Protein AF-A0A374TP02-F1 (afdb_monomer)

Secondary structure (DSSP, 8-state):
--------HHHHHHHHHH-SPPTTEEEEETTS-TT---GGGEEEEEGGGHHHHTSTTSPP--SHHHHHHHHHHHHHHHHHHHHHHTS-EE-TTT--EE---TTSS-HHHHHT--S-HHHHHTT--PPPP-SS--EEE-TTT--EEE-SSTT--S-HHHHHHSTTS-HHHHHHHHHHHTT-

Foldseek 3Di:
DDPPPDDQPLLVLLCVVPNDQDPQWDWDQQQNDSPPSDNQRIDTARNVCPVVLPDPPFDDTRGPVSSVVSRVVSVVVVVVLVVLQQDWAAALPPRDTDGQDPVPDDSVCSNPPRHHPVCVVVVHHRDDPPPDQPFAQALAPRDTDRDPDPPDNHDPVLCVVPVPDDSVVNNVVSVVVVVD

Mean predicted aligned error: 11.69 Å

Structure (mmCIF, N/CA/C/O backbone):
data_AF-A0A374TP02-F1
#
_entry.id   AF-A0A374TP02-F1
#
loop_
_atom_site.group_PDB
_atom_site.id
_atom_site.type_symbol
_atom_site.label_atom_id
_atom_site.label_alt_id
_atom_site.label_comp_id
_atom_site.label_asym_id
_atom_site.label_entity_id
_atom_site.label_seq_id
_atom_site.pdbx_PDB_ins_code
_atom_site.Cartn_x
_atom_site.Cartn_y
_atom_site.Cartn_z
_atom_site.occupancy
_atom_site.B_iso_or_equiv
_atom_site.auth_seq_id
_atom_site.auth_comp_id
_atom_site.auth_asym_id
_atom_site.auth_atom_id
_atom_site.pdbx_PDB_model_num
ATOM 1 N N . MET A 1 1 ? -3.538 19.563 -38.732 1.00 47.88 1 MET A N 1
ATOM 2 C CA . MET A 1 1 ? -2.521 18.525 -38.465 1.00 47.88 1 MET A CA 1
ATOM 3 C C . MET A 1 1 ? -1.670 19.029 -37.313 1.00 47.88 1 MET A C 1
ATOM 5 O O . MET A 1 1 ? -1.092 20.102 -37.465 1.00 47.88 1 MET A O 1
ATOM 9 N N . SER A 1 2 ? -1.706 18.380 -36.143 1.00 58.16 2 SER A N 1
ATOM 10 C CA . SER A 1 2 ? -0.870 18.805 -35.011 1.00 58.16 2 SER A CA 1
ATOM 11 C C . SER A 1 2 ? 0.604 18.543 -35.337 1.00 58.16 2 SER A C 1
ATOM 13 O O . SER A 1 2 ? 0.926 17.638 -36.101 1.00 58.16 2 SER A O 1
ATOM 15 N N . LYS A 1 3 ? 1.491 19.399 -34.822 1.00 57.00 3 LYS A N 1
ATOM 16 C CA . LYS A 1 3 ? 2.939 19.396 -35.090 1.00 57.00 3 LYS A CA 1
ATOM 17 C C . LYS A 1 3 ? 3.723 18.579 -34.050 1.00 57.00 3 LYS A C 1
ATOM 19 O O . LYS A 1 3 ? 4.891 18.869 -33.804 1.00 57.00 3 LYS A O 1
ATOM 24 N N . ASP A 1 4 ? 3.099 17.574 -33.446 1.00 64.69 4 ASP A N 1
ATOM 25 C CA . ASP A 1 4 ? 3.715 16.769 -32.387 1.00 64.69 4 ASP A CA 1
ATOM 26 C C . ASP A 1 4 ? 4.362 15.515 -32.977 1.00 64.69 4 ASP A C 1
ATOM 28 O O . ASP A 1 4 ? 3.883 14.400 -32.808 1.00 64.69 4 ASP A O 1
ATOM 32 N N . ASN A 1 5 ? 5.470 15.716 -33.693 1.00 72.75 5 ASN A N 1
ATOM 33 C CA . ASN A 1 5 ? 6.335 14.626 -34.166 1.00 72.75 5 ASN A CA 1
ATOM 34 C C . ASN A 1 5 ? 7.490 14.343 -33.189 1.00 72.75 5 ASN A C 1
ATOM 36 O O . ASN A 1 5 ? 8.464 13.683 -33.546 1.00 72.75 5 ASN A O 1
ATOM 40 N N . TRP A 1 6 ? 7.430 14.908 -31.984 1.00 83.06 6 TRP A N 1
ATOM 41 C CA . TRP A 1 6 ? 8.471 14.762 -30.979 1.00 83.06 6 TRP A CA 1
ATOM 42 C C . TRP A 1 6 ? 8.141 13.579 -30.085 1.00 83.06 6 TRP A C 1
ATOM 44 O O . TRP A 1 6 ? 7.178 13.611 -29.324 1.00 83.06 6 TRP A O 1
ATOM 54 N N . GLU A 1 7 ? 8.964 12.544 -30.180 1.00 87.12 7 GLU A N 1
ATOM 55 C CA . GLU A 1 7 ? 8.898 11.376 -29.314 1.00 87.12 7 GLU A CA 1
ATOM 56 C C . GLU A 1 7 ? 10.147 11.302 -28.435 1.00 87.12 7 GLU A C 1
ATOM 58 O O . GLU A 1 7 ? 11.243 11.726 -28.814 1.00 87.12 7 GLU A O 1
ATOM 63 N N . PHE A 1 8 ? 9.987 10.764 -27.229 1.00 91.94 8 PHE A N 1
ATOM 64 C CA . PHE A 1 8 ? 11.098 10.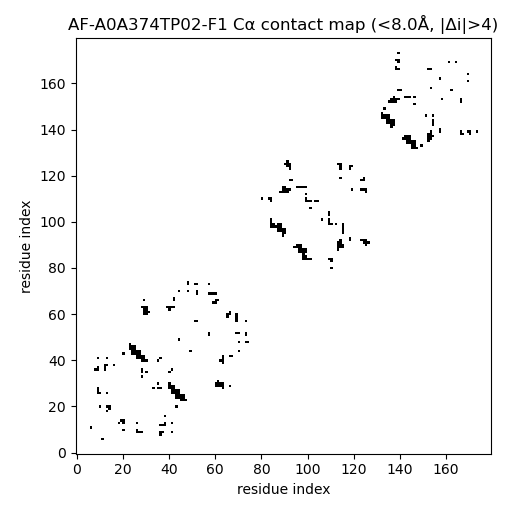580 -26.314 1.00 91.94 8 PHE A CA 1
ATOM 65 C C . PHE A 1 8 ? 12.094 9.545 -26.846 1.00 91.94 8 PHE A C 1
ATOM 67 O O . PHE A 1 8 ? 11.734 8.412 -27.162 1.00 91.94 8 PHE A O 1
ATOM 74 N N . LYS A 1 9 ? 13.384 9.899 -26.850 1.00 94.25 9 LYS A N 1
ATOM 75 C CA . LYS A 1 9 ? 14.464 9.016 -27.319 1.00 94.25 9 LYS A CA 1
ATOM 76 C C . LYS A 1 9 ? 14.437 7.631 -26.661 1.00 94.25 9 LYS A C 1
ATOM 78 O O . LYS A 1 9 ? 14.592 6.632 -27.351 1.00 94.25 9 LYS A O 1
ATOM 83 N N . HIS A 1 10 ? 14.229 7.564 -25.347 1.00 94.88 10 HIS A N 1
ATOM 84 C CA . HIS A 1 10 ? 14.205 6.296 -24.615 1.00 94.88 10 HIS A CA 1
ATOM 85 C C . HIS A 1 10 ? 13.017 5.403 -25.013 1.00 94.88 10 HIS A C 1
ATOM 87 O O . HIS A 1 10 ? 13.160 4.188 -25.006 1.00 94.88 10 HIS A O 1
ATOM 93 N N . TYR A 1 11 ? 11.886 5.965 -25.452 1.00 95.12 11 TYR A N 1
ATOM 94 C CA . TYR A 1 11 ? 10.774 5.175 -25.997 1.00 95.12 11 TYR A CA 1
ATOM 95 C C . TYR A 1 11 ? 11.132 4.570 -27.357 1.00 95.12 11 TYR A C 1
ATOM 97 O O . TYR A 1 11 ? 10.854 3.397 -27.600 1.00 95.12 11 TYR A O 1
ATOM 105 N N . ILE A 1 12 ? 11.788 5.346 -28.226 1.00 95.19 12 ILE A N 1
ATOM 106 C CA . ILE A 1 12 ? 12.249 4.871 -29.539 1.00 95.19 12 ILE A CA 1
ATOM 107 C C 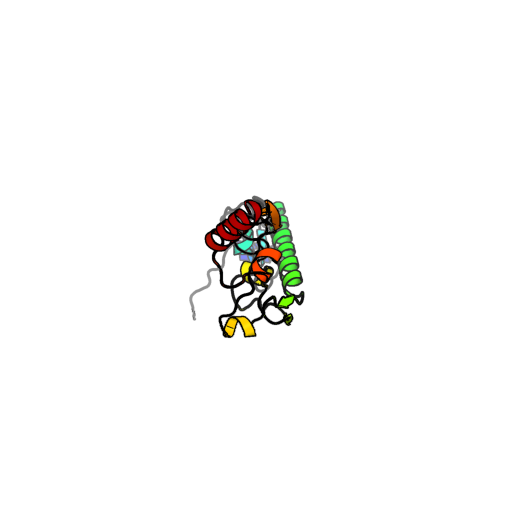. ILE A 1 12 ? 13.245 3.720 -29.360 1.00 95.19 12 ILE A C 1
ATOM 109 O O . ILE A 1 12 ? 12.997 2.625 -29.860 1.00 95.19 12 ILE A O 1
ATOM 113 N N . VAL A 1 13 ? 14.313 3.942 -28.583 1.00 96.50 13 VAL A N 1
ATOM 114 C CA . VAL A 1 13 ? 15.369 2.940 -28.357 1.00 96.50 13 VAL A CA 1
ATOM 115 C C . VAL A 1 13 ? 14.813 1.678 -27.698 1.00 96.50 13 VAL A C 1
ATOM 117 O O . VAL A 1 13 ? 15.148 0.569 -28.109 1.00 96.50 13 VAL A O 1
ATOM 120 N N . TYR A 1 14 ? 13.922 1.822 -26.710 1.00 96.62 14 TYR A N 1
ATOM 121 C CA . TYR A 1 14 ? 13.288 0.665 -26.084 1.00 96.62 14 TYR A CA 1
ATOM 122 C C . TYR A 1 14 ? 12.512 -0.171 -27.107 1.00 96.62 14 TYR A C 1
ATOM 124 O O . TYR A 1 14 ? 12.647 -1.394 -27.121 1.00 96.62 14 TYR A O 1
ATOM 132 N N . ARG A 1 15 ? 11.734 0.468 -27.994 1.00 96.50 15 ARG A N 1
ATOM 133 C CA . ARG A 1 15 ? 10.935 -0.258 -28.991 1.00 96.50 15 ARG A CA 1
ATOM 134 C C . ARG A 1 15 ? 11.766 -0.989 -30.033 1.00 96.50 15 ARG A C 1
ATOM 136 O O . ARG A 1 15 ? 11.362 -2.067 -30.460 1.00 96.50 15 ARG A O 1
ATOM 143 N N . GLU A 1 16 ? 12.902 -0.428 -30.431 1.00 96.12 16 GLU A N 1
ATOM 144 C CA . GLU A 1 16 ? 13.808 -1.067 -31.392 1.00 96.12 16 GLU A CA 1
ATOM 145 C C . GLU A 1 16 ? 14.362 -2.400 -30.868 1.00 96.12 16 GLU A C 1
ATOM 147 O O . GLU A 1 16 ? 14.545 -3.333 -31.647 1.00 96.12 16 GLU A O 1
ATOM 152 N N . VAL A 1 17 ? 14.585 -2.508 -29.554 1.00 96.31 17 VAL A N 1
ATOM 153 C CA . VAL A 1 17 ? 15.199 -3.692 -28.930 1.00 96.31 17 VAL A CA 1
ATOM 154 C C . VAL A 1 17 ? 14.167 -4.652 -28.333 1.00 96.31 17 VAL A C 1
ATOM 156 O O . VAL A 1 17 ? 14.314 -5.867 -28.453 1.00 96.31 17 VAL A O 1
ATOM 159 N N . HIS A 1 18 ? 13.117 -4.132 -27.693 1.00 93.44 18 HIS A N 1
ATOM 160 C CA . HIS A 1 18 ? 12.147 -4.925 -26.925 1.00 93.44 18 HIS A CA 1
ATOM 161 C C . HIS A 1 18 ? 10.768 -5.039 -27.588 1.00 93.44 18 HIS A C 1
ATOM 163 O O . HIS A 1 18 ? 9.935 -5.822 -27.132 1.00 93.44 18 HIS A O 1
ATOM 169 N N . GLY A 1 19 ? 10.516 -4.288 -28.664 1.00 94.00 19 GLY A N 1
ATOM 170 C CA . GLY A 1 19 ? 9.220 -4.239 -29.333 1.00 94.00 19 GLY A CA 1
ATOM 171 C C . GLY A 1 19 ? 8.230 -3.286 -28.660 1.00 94.00 19 GLY A C 1
ATOM 172 O O . GLY A 1 19 ? 8.599 -2.291 -28.044 1.00 94.00 19 GLY A O 1
ATOM 173 N N . SER A 1 20 ? 6.933 -3.544 -28.817 1.00 94.00 20 SER A N 1
ATOM 174 C CA . SER A 1 20 ? 5.882 -2.643 -28.329 1.00 94.00 20 SER A CA 1
ATOM 175 C C . SER A 1 20 ? 5.921 -2.450 -26.810 1.00 94.00 20 SER A C 1
ATOM 177 O O . SER A 1 20 ? 5.990 -3.421 -26.056 1.00 94.00 20 SER A O 1
ATOM 179 N N . ILE A 1 21 ? 5.782 -1.201 -26.368 1.00 94.94 21 ILE A N 1
ATOM 180 C CA . ILE A 1 21 ? 5.627 -0.852 -24.952 1.00 94.94 21 ILE A CA 1
ATOM 181 C C . ILE A 1 21 ? 4.199 -1.222 -24.527 1.00 94.94 21 ILE A C 1
ATOM 183 O O . ILE A 1 21 ? 3.263 -0.809 -25.214 1.00 94.94 21 ILE A O 1
ATOM 187 N N . PRO A 1 22 ? 4.001 -1.993 -23.442 1.00 94.38 22 PRO A N 1
ATOM 188 C CA . PRO A 1 22 ? 2.661 -2.350 -22.990 1.00 94.38 22 PRO A CA 1
ATOM 189 C C . PRO A 1 22 ? 1.838 -1.128 -22.559 1.00 94.38 22 PRO A C 1
ATOM 191 O O . PRO A 1 22 ? 2.375 -0.159 -22.018 1.00 94.38 22 PRO A O 1
ATOM 194 N N . ASP A 1 23 ? 0.519 -1.196 -22.735 1.00 95.31 23 ASP A N 1
ATOM 195 C CA . ASP A 1 23 ? -0.385 -0.119 -22.328 1.00 95.31 23 ASP A CA 1
ATOM 196 C C . ASP A 1 23 ? -0.270 0.184 -20.827 1.00 95.31 23 ASP A C 1
ATOM 198 O O . ASP A 1 23 ? -0.316 -0.707 -19.974 1.00 95.31 23 ASP A O 1
ATOM 202 N N . GLY A 1 24 ? -0.149 1.473 -20.499 1.00 95.62 24 GLY A N 1
ATOM 203 C CA . GLY A 1 24 ? -0.014 1.940 -19.120 1.00 95.62 24 GLY A CA 1
ATOM 204 C C . GLY A 1 24 ? 1.369 1.710 -18.507 1.00 95.62 24 GLY A C 1
ATOM 205 O O . GLY A 1 24 ? 1.474 1.699 -17.279 1.00 95.62 24 GLY A O 1
ATOM 206 N N . TYR A 1 25 ? 2.408 1.515 -19.324 1.00 97.38 25 TYR A N 1
ATOM 207 C CA . TYR A 1 25 ? 3.804 1.463 -18.889 1.00 97.38 25 TYR A CA 1
ATOM 208 C C . TYR A 1 25 ? 4.562 2.719 -19.320 1.00 97.38 25 TYR A C 1
ATOM 210 O O . TYR A 1 25 ? 4.382 3.212 -20.431 1.00 97.38 25 TYR A O 1
ATOM 218 N N . ASP A 1 26 ? 5.455 3.176 -18.447 1.00 95.94 26 ASP A N 1
ATOM 219 C CA . ASP A 1 26 ? 6.457 4.192 -18.739 1.00 95.94 26 ASP A CA 1
ATOM 220 C C . ASP A 1 26 ? 7.823 3.535 -18.954 1.00 95.94 26 ASP A C 1
ATOM 222 O O . ASP A 1 26 ? 8.150 2.534 -18.310 1.00 95.94 26 ASP A O 1
ATOM 226 N N . ILE A 1 27 ? 8.654 4.111 -19.821 1.00 97.00 27 ILE A N 1
ATOM 227 C CA . ILE A 1 27 ? 10.053 3.694 -19.966 1.00 97.00 27 ILE A CA 1
ATOM 228 C C . ILE A 1 27 ? 10.938 4.556 -19.067 1.00 97.00 27 ILE A C 1
ATOM 230 O O . ILE A 1 27 ? 10.953 5.780 -19.186 1.00 97.00 27 ILE A O 1
ATOM 234 N N . VAL A 1 28 ? 11.690 3.910 -18.177 1.00 96.69 28 VAL A N 1
ATOM 235 C CA . VAL A 1 28 ? 12.519 4.564 -17.158 1.00 96.69 28 VAL A CA 1
ATOM 236 C C . VAL A 1 28 ? 13.997 4.275 -17.414 1.00 96.69 28 VAL A C 1
ATOM 238 O O . VAL A 1 28 ? 14.377 3.120 -17.605 1.00 96.69 28 VAL A O 1
ATOM 241 N N . CYS A 1 29 ? 14.832 5.320 -17.376 1.00 97.44 29 CYS A N 1
ATOM 242 C CA . CYS A 1 29 ? 16.288 5.188 -17.289 1.00 97.44 29 CYS A CA 1
ATOM 243 C C . CYS A 1 29 ? 16.667 4.776 -15.862 1.00 97.44 29 CYS A C 1
ATOM 245 O O . CYS A 1 29 ? 16.513 5.559 -14.919 1.00 97.44 29 CYS A O 1
ATOM 247 N N . ALA A 1 30 ? 17.124 3.539 -15.699 1.00 97.12 30 ALA A N 1
ATOM 248 C CA . ALA A 1 30 ? 17.284 2.904 -14.398 1.00 97.12 30 ALA A CA 1
ATOM 249 C C . ALA A 1 30 ? 18.464 3.446 -13.568 1.00 97.12 30 ALA A C 1
ATOM 251 O O . ALA A 1 30 ? 18.489 3.306 -12.352 1.00 97.12 30 ALA A O 1
ATOM 252 N N . ASP A 1 31 ? 19.402 4.146 -14.191 1.00 96.56 31 ASP A N 1
ATOM 253 C CA . ASP A 1 31 ? 20.471 4.893 -13.519 1.00 96.56 31 ASP A CA 1
ATOM 254 C C . ASP A 1 31 ? 20.058 6.304 -13.059 1.00 96.56 31 ASP A C 1
ATOM 256 O O . ASP A 1 31 ? 20.893 7.069 -12.575 1.00 96.56 31 A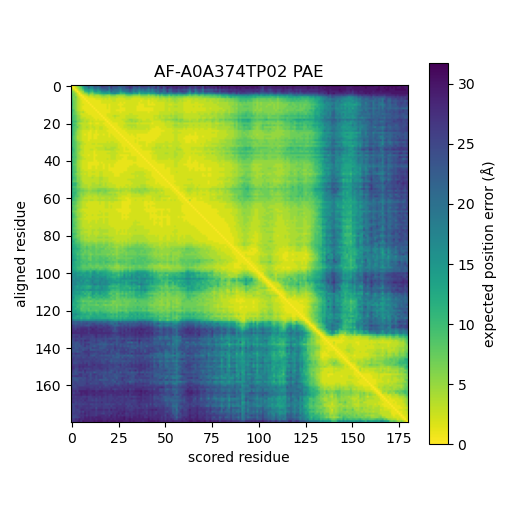SP A O 1
ATOM 260 N N . LYS A 1 32 ? 18.777 6.671 -13.224 1.00 93.56 32 LYS A N 1
ATOM 261 C CA . LYS A 1 32 ? 18.215 8.005 -12.937 1.00 93.56 32 LYS A CA 1
ATOM 262 C C . LYS A 1 32 ? 18.797 9.132 -13.801 1.00 93.56 32 LYS A C 1
ATOM 264 O O . LYS A 1 32 ? 18.474 10.299 -13.572 1.00 93.56 32 LYS A O 1
ATOM 269 N N . ASN A 1 33 ? 19.598 8.816 -14.819 1.00 95.44 33 ASN A N 1
ATOM 270 C CA . ASN A 1 33 ? 20.082 9.785 -15.790 1.00 95.44 33 ASN A CA 1
ATOM 271 C C . ASN A 1 33 ? 19.153 9.797 -17.018 1.00 95.44 33 ASN A C 1
ATOM 273 O O . ASN A 1 33 ? 19.190 8.872 -17.833 1.00 95.44 33 ASN A O 1
ATOM 277 N N . PRO A 1 34 ? 18.354 10.860 -17.233 1.00 92.44 34 PRO A N 1
ATOM 278 C CA . PRO A 1 34 ? 17.400 10.907 -18.342 1.00 92.44 34 PRO A CA 1
ATOM 279 C C . PRO A 1 34 ? 18.067 10.903 -19.729 1.00 92.44 34 PRO A C 1
ATOM 281 O O . PRO A 1 34 ? 17.388 10.694 -20.733 1.00 92.44 34 PRO A O 1
ATOM 284 N N . PHE A 1 35 ? 19.385 11.117 -19.805 1.00 94.12 35 PHE A N 1
ATOM 285 C CA . PHE A 1 35 ? 20.151 11.104 -21.052 1.00 94.12 35 PHE A CA 1
ATOM 286 C C . PHE A 1 35 ? 20.799 9.745 -21.363 1.00 94.12 35 PHE A C 1
ATOM 288 O O . PHE A 1 35 ? 21.229 9.530 -22.501 1.00 94.12 35 PHE A O 1
ATOM 295 N N . ASN A 1 36 ? 20.854 8.815 -20.400 1.00 96.25 36 ASN A N 1
ATOM 296 C CA . ASN A 1 36 ? 21.388 7.471 -20.612 1.00 96.25 36 ASN A CA 1
ATOM 297 C C . ASN A 1 36 ? 20.311 6.530 -21.175 1.00 96.25 36 ASN A C 1
ATOM 299 O O . ASN A 1 36 ? 19.725 5.714 -20.468 1.00 96.25 36 ASN A O 1
ATOM 303 N N . CYS A 1 37 ? 20.044 6.655 -22.474 1.00 96.19 37 CYS A N 1
ATOM 304 C CA . CYS A 1 37 ? 19.062 5.825 -23.176 1.00 96.19 37 CYS A CA 1
ATOM 305 C C . CYS A 1 37 ? 19.649 4.516 -23.732 1.00 96.19 37 CYS A C 1
ATOM 307 O O . CYS A 1 37 ? 19.181 4.063 -24.771 1.00 96.19 37 CYS A O 1
ATOM 309 N N . GLN A 1 38 ? 20.697 3.950 -23.124 1.00 96.50 38 GLN A N 1
ATOM 310 C CA . GLN A 1 38 ? 21.229 2.652 -23.554 1.00 96.50 38 GLN A CA 1
ATOM 311 C C . GLN A 1 38 ? 20.194 1.545 -23.292 1.00 96.50 38 GLN A C 1
ATOM 313 O O . GLN A 1 38 ? 19.603 1.561 -22.209 1.00 96.50 38 GLN A O 1
ATOM 318 N N . PRO A 1 39 ? 19.947 0.606 -24.227 1.00 95.81 39 PRO A N 1
ATOM 319 C CA . PRO A 1 39 ? 18.873 -0.384 -24.097 1.00 95.81 39 PRO A CA 1
ATOM 320 C C . PRO A 1 39 ? 18.879 -1.152 -22.770 1.00 95.81 39 PRO A C 1
ATOM 322 O O . PRO A 1 39 ? 17.829 -1.391 -22.184 1.00 95.81 39 PRO A O 1
ATOM 325 N N . GLU A 1 40 ? 20.060 -1.478 -22.247 1.00 95.94 40 GLU A N 1
ATOM 326 C CA . GLU A 1 40 ? 20.236 -2.266 -21.023 1.00 95.94 40 GLU A CA 1
ATOM 327 C C . GLU A 1 40 ? 19.854 -1.478 -19.760 1.00 95.94 40 GLU A C 1
ATOM 329 O O . GLU A 1 40 ? 19.531 -2.077 -18.732 1.00 95.94 40 GLU A O 1
ATOM 334 N N . ASN A 1 41 ? 19.871 -0.141 -19.841 1.00 97.31 41 ASN A N 1
ATOM 335 C CA . ASN A 1 41 ? 19.463 0.785 -18.783 1.00 97.31 41 ASN A CA 1
ATOM 336 C C . ASN A 1 41 ? 17.957 1.097 -18.814 1.00 97.31 41 ASN A C 1
ATOM 338 O O . ASN A 1 41 ? 17.441 1.725 -17.891 1.00 97.31 41 ASN A O 1
ATOM 342 N N . LEU A 1 42 ?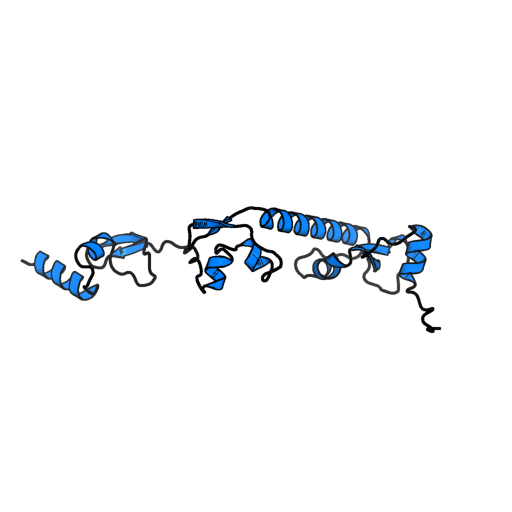 17.240 0.698 -19.868 1.00 97.25 42 LEU A N 1
ATOM 343 C CA . LEU A 1 42 ? 15.824 1.010 -20.027 1.00 97.25 42 LEU A CA 1
ATOM 344 C C . LEU A 1 42 ? 14.951 -0.102 -19.448 1.00 97.25 42 LEU A C 1
ATOM 346 O O . LEU A 1 42 ? 15.080 -1.278 -19.785 1.00 97.25 42 LEU A O 1
ATOM 350 N N . VAL A 1 43 ? 14.011 0.280 -18.588 1.00 97.31 43 VAL A N 1
ATOM 351 C CA . VAL A 1 43 ? 13.045 -0.648 -17.994 1.00 97.31 43 VAL A CA 1
ATOM 352 C C . VAL A 1 43 ? 11.638 -0.118 -18.222 1.00 97.31 43 VAL A C 1
ATOM 354 O O . VAL A 1 43 ? 11.351 1.038 -17.919 1.00 97.31 43 VAL A O 1
ATOM 357 N N . ALA A 1 44 ? 10.751 -0.975 -18.730 1.00 97.25 44 ALA A N 1
ATOM 358 C CA . ALA A 1 44 ? 9.326 -0.683 -18.770 1.00 97.25 44 ALA A CA 1
ATOM 359 C C . ALA A 1 44 ? 8.718 -0.900 -17.380 1.00 97.25 44 ALA A C 1
ATOM 361 O O . ALA A 1 44 ? 8.785 -1.996 -16.820 1.00 97.25 44 ALA A O 1
ATOM 362 N N . VAL A 1 45 ? 8.106 0.145 -16.834 1.00 97.38 45 VAL A N 1
ATOM 363 C CA . VAL A 1 45 ? 7.538 0.178 -15.487 1.00 97.38 45 VAL A CA 1
ATOM 364 C C . VAL A 1 45 ? 6.049 0.508 -15.575 1.00 97.38 45 VAL A C 1
ATOM 366 O O . VAL A 1 45 ? 5.697 1.481 -16.235 1.00 97.38 45 VAL A O 1
ATOM 369 N N . PRO A 1 46 ? 5.147 -0.231 -14.902 1.00 97.19 46 PRO A N 1
ATOM 370 C CA . PRO A 1 46 ? 3.736 0.141 -14.866 1.00 97.19 46 PRO A CA 1
ATOM 371 C C . PRO A 1 46 ? 3.556 1.547 -14.275 1.00 97.19 46 PRO A C 1
ATOM 373 O O . PRO A 1 46 ? 3.945 1.787 -13.130 1.00 97.19 46 PRO A O 1
ATOM 376 N N . HIS A 1 47 ? 2.887 2.447 -14.999 1.00 96.19 47 HIS A N 1
ATOM 377 C CA . HIS A 1 47 ? 2.662 3.841 -14.594 1.00 96.19 47 HIS A CA 1
ATOM 378 C C . HIS A 1 47 ? 2.056 3.941 -13.185 1.00 96.19 47 HIS A C 1
ATOM 380 O O . HIS A 1 47 ? 2.471 4.746 -12.351 1.00 96.19 47 HIS A O 1
ATOM 386 N N . ARG A 1 48 ? 1.124 3.029 -12.861 1.00 94.25 48 ARG A N 1
ATOM 387 C CA . ARG A 1 48 ? 0.474 2.934 -11.540 1.00 94.25 48 ARG A CA 1
ATOM 388 C C . ARG A 1 48 ? 1.440 2.735 -10.365 1.00 94.25 48 ARG A C 1
ATOM 390 O O . ARG A 1 48 ? 1.055 2.980 -9.226 1.00 94.25 48 ARG A O 1
ATOM 397 N N . LEU A 1 49 ? 2.655 2.248 -10.615 1.00 95.19 49 LEU A N 1
ATOM 398 C CA . LEU A 1 49 ? 3.662 2.002 -9.586 1.00 95.19 49 LEU A CA 1
ATOM 399 C C . LEU A 1 49 ? 4.661 3.147 -9.444 1.00 95.19 49 LEU A C 1
ATOM 401 O O . LEU A 1 49 ? 5.367 3.173 -8.443 1.00 95.19 49 LEU A O 1
ATOM 405 N N . MET A 1 50 ? 4.712 4.114 -10.365 1.00 93.75 50 MET A N 1
ATOM 406 C CA . MET A 1 50 ? 5.736 5.167 -10.352 1.00 93.75 50 MET A CA 1
ATOM 407 C C . MET A 1 50 ? 5.745 5.976 -9.050 1.00 93.75 50 MET A C 1
ATOM 409 O O . MET A 1 50 ? 6.803 6.229 -8.478 1.00 93.75 50 MET A O 1
ATOM 413 N N . ALA A 1 51 ? 4.568 6.317 -8.517 1.00 91.50 51 ALA A N 1
ATOM 414 C CA . ALA A 1 51 ? 4.467 7.001 -7.226 1.00 91.50 51 ALA A CA 1
ATOM 415 C C . ALA A 1 51 ? 4.970 6.137 -6.055 1.00 91.50 51 ALA A C 1
ATOM 417 O O . ALA A 1 51 ? 5.531 6.661 -5.096 1.00 91.50 51 ALA A O 1
ATOM 418 N N . ARG A 1 52 ? 4.781 4.814 -6.134 1.00 91.56 52 ARG A N 1
ATOM 419 C CA . ARG A 1 52 ? 5.215 3.860 -5.108 1.00 91.56 52 ARG A CA 1
ATOM 420 C C . ARG A 1 52 ? 6.712 3.569 -5.194 1.00 91.56 52 ARG A C 1
ATOM 422 O O . ARG A 1 52 ? 7.367 3.463 -4.172 1.00 91.56 52 ARG A O 1
ATOM 429 N N . ILE A 1 53 ? 7.267 3.473 -6.395 1.00 94.19 53 ILE A N 1
ATOM 430 C CA . ILE A 1 53 ? 8.700 3.240 -6.606 1.00 94.19 53 ILE A CA 1
ATOM 431 C C . ILE A 1 53 ? 9.528 4.434 -6.116 1.00 94.19 53 ILE A C 1
ATOM 433 O O . ILE A 1 53 ? 10.623 4.252 -5.601 1.00 94.19 53 ILE A O 1
ATOM 437 N N . ASN A 1 54 ? 8.979 5.646 -6.215 1.00 90.31 54 ASN A N 1
ATOM 438 C CA . ASN A 1 54 ? 9.620 6.873 -5.740 1.00 90.31 54 ASN A CA 1
ATOM 439 C C . ASN A 1 54 ? 9.325 7.201 -4.262 1.00 90.31 54 ASN A C 1
ATOM 441 O O . ASN A 1 54 ? 9.668 8.292 -3.803 1.00 90.31 54 ASN A O 1
ATOM 445 N N . SER A 1 55 ? 8.654 6.317 -3.512 1.00 90.50 55 SER A N 1
ATOM 446 C CA . SER A 1 55 ? 8.362 6.566 -2.098 1.00 90.50 55 SER A CA 1
ATOM 447 C C . SER A 1 55 ? 9.549 6.219 -1.200 1.00 90.50 55 SER A C 1
ATOM 449 O O . SER A 1 55 ? 10.332 5.318 -1.483 1.00 90.50 55 SER A O 1
ATOM 451 N N . THR A 1 56 ? 9.666 6.919 -0.070 1.00 89.38 56 THR A N 1
ATOM 452 C CA . THR A 1 56 ? 10.793 6.780 0.873 1.00 89.38 56 THR A CA 1
ATOM 453 C C . THR A 1 56 ? 10.892 5.409 1.547 1.00 89.38 56 THR A C 1
ATOM 455 O O . THR A 1 56 ? 11.887 5.122 2.201 1.00 89.38 56 THR A O 1
ATOM 458 N N . ASP A 1 57 ? 9.835 4.601 1.476 1.00 87.44 57 ASP A N 1
ATOM 459 C CA . ASP A 1 57 ? 9.750 3.257 2.053 1.00 87.44 57 ASP A CA 1
ATOM 460 C C . ASP A 1 57 ? 10.017 2.130 1.040 1.00 87.44 57 ASP A C 1
ATOM 462 O O . ASP A 1 57 ? 9.995 0.959 1.422 1.00 87.44 57 ASP A O 1
ATOM 466 N N . THR A 1 58 ? 10.270 2.463 -0.227 1.00 91.69 58 THR A N 1
ATOM 467 C CA . THR A 1 58 ? 10.711 1.503 -1.247 1.00 91.69 58 THR A CA 1
ATOM 468 C C . THR A 1 58 ? 12.244 1.474 -1.286 1.00 91.69 58 THR A C 1
ATOM 470 O O . THR A 1 58 ? 12.864 2.522 -1.091 1.00 91.69 58 THR A O 1
ATOM 473 N N . PRO A 1 59 ? 12.885 0.303 -1.492 1.00 92.94 59 PRO A N 1
ATOM 474 C CA . PRO A 1 59 ? 14.334 0.239 -1.657 1.00 92.94 59 PRO A CA 1
ATOM 475 C C . PRO A 1 59 ? 14.829 1.185 -2.749 1.00 92.94 59 PRO A C 1
ATOM 477 O O . PRO A 1 59 ? 14.139 1.414 -3.743 1.00 92.94 59 PRO A O 1
ATOM 480 N N . ASP A 1 60 ? 16.028 1.730 -2.554 1.00 93.69 60 ASP A N 1
ATOM 481 C CA . ASP A 1 60 ? 16.634 2.574 -3.575 1.00 93.69 60 ASP A CA 1
ATOM 482 C C . ASP A 1 60 ? 17.095 1.731 -4.776 1.00 93.69 60 ASP A C 1
ATOM 484 O O . ASP A 1 60 ? 17.386 0.539 -4.649 1.00 93.69 60 ASP A O 1
ATOM 488 N N . TRP A 1 61 ? 17.153 2.356 -5.948 1.00 95.00 61 TRP A N 1
ATOM 489 C CA . TRP A 1 61 ? 17.543 1.728 -7.210 1.00 95.00 61 TRP A CA 1
ATOM 490 C C . TRP A 1 61 ? 18.440 2.659 -8.024 1.00 95.00 61 TRP A C 1
ATOM 492 O O . TRP A 1 61 ? 18.281 3.884 -8.001 1.00 95.00 61 TRP A O 1
ATOM 502 N N . HIS A 1 62 ? 19.401 2.070 -8.731 1.00 95.31 62 HIS A N 1
ATOM 503 C CA . HIS A 1 62 ? 20.422 2.800 -9.497 1.00 95.31 62 HIS A CA 1
ATOM 504 C C . HIS A 1 62 ? 20.842 2.087 -10.788 1.00 95.31 62 HIS A C 1
ATOM 506 O O . HIS A 1 62 ? 21.762 2.533 -11.468 1.00 95.31 62 HIS A O 1
ATOM 512 N N . ASP A 1 63 ? 20.196 0.972 -11.113 1.00 97.00 63 ASP A N 1
ATOM 513 C CA . ASP A 1 63 ? 20.422 0.209 -12.329 1.00 97.00 63 ASP A CA 1
ATOM 514 C C . ASP A 1 63 ? 19.163 -0.592 -12.685 1.00 97.00 63 ASP A C 1
ATOM 516 O O . ASP A 1 63 ? 18.177 -0.646 -11.940 1.00 97.00 63 ASP A O 1
ATOM 520 N N . ALA A 1 64 ? 19.182 -1.220 -13.858 1.00 96.56 64 ALA A N 1
ATOM 521 C CA . ALA A 1 64 ? 18.023 -1.930 -14.377 1.00 96.56 64 ALA A CA 1
ATOM 522 C C . ALA A 1 64 ? 17.624 -3.139 -13.515 1.00 96.56 64 ALA A C 1
ATOM 524 O O . ALA A 1 64 ? 16.446 -3.497 -13.468 1.00 96.56 64 ALA A O 1
ATOM 525 N N . GLU A 1 65 ? 18.575 -3.779 -12.831 1.00 96.75 65 GLU A N 1
ATOM 526 C CA . GLU A 1 65 ? 18.295 -4.917 -11.957 1.00 96.75 65 GLU A CA 1
ATOM 527 C C . GLU A 1 65 ? 17.578 -4.473 -10.679 1.00 96.75 65 GLU A C 1
ATOM 529 O O . GLU A 1 65 ? 16.480 -4.958 -10.393 1.00 96.75 65 GLU A O 1
ATOM 534 N N . SER A 1 66 ? 18.152 -3.513 -9.957 1.00 97.00 66 SER A N 1
ATOM 535 C CA . SER A 1 66 ? 17.573 -2.932 -8.745 1.00 97.00 66 SER A CA 1
ATOM 536 C C . SER A 1 66 ? 16.209 -2.288 -9.016 1.00 97.00 66 SER A C 1
ATOM 538 O O . SER A 1 66 ? 15.278 -2.476 -8.228 1.00 97.00 66 SER A O 1
ATOM 540 N N . LEU A 1 67 ? 16.019 -1.630 -10.168 1.00 97.31 67 LEU A N 1
ATOM 541 C CA . LEU A 1 67 ? 14.709 -1.106 -10.566 1.00 97.31 67 LEU A CA 1
ATOM 542 C C . LEU A 1 67 ? 13.686 -2.232 -10.785 1.00 97.31 67 LEU A C 1
ATOM 544 O O . LEU A 1 67 ? 12.568 -2.151 -10.274 1.00 97.31 67 LEU A O 1
ATOM 548 N N . ARG A 1 68 ? 14.051 -3.319 -11.479 1.00 96.62 68 ARG A N 1
ATOM 549 C CA . ARG A 1 68 ? 13.160 -4.484 -11.652 1.00 96.62 68 ARG A CA 1
ATOM 550 C C . ARG A 1 68 ? 12.778 -5.121 -10.314 1.00 96.62 68 ARG A C 1
ATOM 552 O O . ARG A 1 68 ? 11.617 -5.487 -10.127 1.00 96.62 68 ARG A O 1
ATOM 559 N N . GLN A 1 69 ? 13.716 -5.215 -9.373 1.00 96.44 69 GLN A N 1
ATOM 560 C CA . GLN A 1 69 ? 13.437 -5.694 -8.017 1.00 96.44 69 GLN A CA 1
ATOM 561 C C . GLN A 1 69 ? 12.457 -4.763 -7.284 1.00 96.44 69 GLN A C 1
ATOM 563 O O . GLN A 1 69 ? 11.490 -5.240 -6.686 1.00 96.44 69 GLN A O 1
ATOM 568 N N . CYS A 1 70 ? 12.637 -3.442 -7.389 1.00 96.44 70 CYS A N 1
ATOM 569 C CA . CYS A 1 70 ? 11.716 -2.462 -6.807 1.00 96.44 70 CYS A CA 1
ATOM 570 C C . CYS A 1 70 ? 10.301 -2.583 -7.383 1.00 96.44 70 CYS A C 1
ATOM 572 O O . CYS A 1 70 ? 9.328 -2.595 -6.626 1.00 96.44 70 CYS A O 1
ATOM 574 N N . VAL A 1 71 ? 10.175 -2.738 -8.705 1.00 96.94 71 VAL A N 1
ATOM 575 C CA . VAL A 1 71 ? 8.888 -2.987 -9.376 1.00 96.94 71 VAL A CA 1
ATOM 576 C C . VAL A 1 71 ? 8.223 -4.243 -8.810 1.00 96.94 71 VAL A C 1
ATOM 578 O O . VAL A 1 71 ? 7.064 -4.186 -8.399 1.00 96.94 71 VAL A O 1
ATOM 581 N N . ALA A 1 72 ? 8.958 -5.355 -8.715 1.00 96.44 72 ALA A N 1
ATOM 582 C CA . ALA A 1 72 ? 8.433 -6.616 -8.192 1.00 96.44 72 ALA A CA 1
ATOM 583 C C . ALA A 1 72 ? 7.958 -6.502 -6.730 1.00 96.44 72 ALA A C 1
ATOM 585 O O . ALA A 1 72 ? 6.893 -7.014 -6.379 1.00 96.44 72 ALA A O 1
ATOM 586 N N . LEU A 1 73 ? 8.699 -5.786 -5.879 1.00 96.06 73 LEU A N 1
ATOM 587 C CA . LEU A 1 73 ? 8.296 -5.524 -4.494 1.00 96.06 73 LEU A CA 1
ATOM 588 C C . LEU A 1 73 ? 7.024 -4.668 -4.415 1.00 96.06 73 LEU A C 1
ATOM 590 O O . LEU A 1 73 ? 6.131 -4.954 -3.614 1.00 96.06 73 LEU A O 1
ATOM 594 N N . CYS A 1 74 ? 6.912 -3.642 -5.260 1.00 95.62 74 CYS A N 1
ATOM 595 C CA . CYS A 1 74 ? 5.733 -2.778 -5.318 1.00 95.62 74 CYS A CA 1
ATOM 596 C C . CYS A 1 74 ? 4.484 -3.528 -5.813 1.00 95.62 74 CYS A C 1
ATOM 598 O O . CYS A 1 74 ? 3.382 -3.302 -5.300 1.00 95.62 74 CYS A O 1
ATOM 600 N N . GLU A 1 75 ? 4.647 -4.444 -6.770 1.00 95.56 75 GLU A N 1
ATOM 601 C CA . GLU A 1 75 ? 3.584 -5.354 -7.210 1.00 95.56 75 GLU A CA 1
ATOM 602 C C . GLU A 1 75 ? 3.127 -6.273 -6.081 1.00 95.56 75 GLU A C 1
ATOM 604 O O . GLU A 1 75 ? 1.930 -6.362 -5.797 1.00 95.56 75 GLU A O 1
ATOM 609 N N . LEU A 1 76 ? 4.075 -6.909 -5.388 1.00 95.31 76 LEU A N 1
ATOM 610 C CA . LEU A 1 76 ? 3.774 -7.791 -4.266 1.00 95.31 76 LEU A CA 1
ATOM 611 C C . LEU A 1 76 ? 3.018 -7.045 -3.159 1.00 95.31 76 LEU A C 1
ATOM 613 O O . LEU A 1 76 ? 1.990 -7.526 -2.682 1.00 95.31 76 LEU A O 1
ATOM 617 N N . ALA A 1 77 ? 3.478 -5.849 -2.783 1.00 91.25 77 ALA A N 1
ATOM 618 C CA . ALA A 1 77 ? 2.816 -5.019 -1.779 1.00 91.25 77 ALA A CA 1
ATOM 619 C C . ALA A 1 77 ? 1.379 -4.652 -2.188 1.00 91.25 77 ALA A C 1
ATOM 621 O O . ALA A 1 77 ? 0.459 -4.720 -1.367 1.00 91.25 77 ALA A O 1
ATOM 622 N N . SER A 1 78 ? 1.175 -4.316 -3.465 1.00 89.31 78 SER A N 1
ATOM 623 C CA . SER A 1 78 ? -0.147 -4.024 -4.031 1.00 89.31 78 SER A CA 1
ATOM 624 C C . SER A 1 78 ? -1.061 -5.256 -4.009 1.00 89.31 78 SER A C 1
ATOM 626 O O . SER A 1 78 ? -2.232 -5.159 -3.634 1.00 89.31 78 SER A O 1
ATOM 628 N N . GLY A 1 79 ? -0.521 -6.432 -4.344 1.00 91.56 79 GLY A N 1
ATOM 629 C CA . GLY A 1 79 ? -1.217 -7.717 -4.264 1.00 91.56 79 GLY A CA 1
ATOM 630 C C . GLY A 1 79 ? -1.653 -8.065 -2.840 1.00 91.56 79 GLY A C 1
ATOM 631 O O . GLY A 1 79 ? -2.821 -8.395 -2.621 1.00 91.56 79 GLY A O 1
ATOM 632 N N . ILE A 1 80 ? -0.753 -7.914 -1.861 1.00 91.25 80 ILE A N 1
ATOM 633 C CA . ILE A 1 80 ? -1.052 -8.106 -0.433 1.00 91.25 80 ILE A CA 1
ATOM 634 C C . ILE A 1 80 ? -2.172 -7.160 0.004 1.00 91.25 80 ILE A C 1
ATOM 636 O O . ILE A 1 80 ? -3.150 -7.599 0.605 1.00 91.25 80 ILE A O 1
ATOM 640 N N . HIS A 1 81 ? -2.068 -5.872 -0.335 1.00 87.25 81 HIS A N 1
ATOM 641 C CA . HIS A 1 81 ? -3.081 -4.887 0.034 1.00 87.25 81 HIS A CA 1
ATOM 642 C C . HIS A 1 81 ? -4.467 -5.246 -0.520 1.00 87.25 81 HIS A C 1
ATOM 644 O O . HIS A 1 81 ? -5.457 -5.249 0.215 1.00 87.25 81 HIS A O 1
ATOM 650 N N . LYS A 1 82 ? -4.540 -5.618 -1.804 1.00 87.94 82 LYS A N 1
ATOM 651 C CA . LYS A 1 82 ? -5.784 -6.065 -2.440 1.00 87.94 82 LYS A CA 1
ATOM 652 C C . LYS A 1 82 ? -6.360 -7.302 -1.746 1.00 87.94 82 LYS A C 1
ATOM 654 O O . LYS A 1 82 ? -7.565 -7.348 -1.495 1.00 87.94 82 LYS A O 1
ATOM 659 N N . ALA A 1 83 ? -5.515 -8.273 -1.401 1.00 89.94 83 ALA A N 1
ATOM 660 C CA . ALA A 1 83 ? -5.936 -9.470 -0.683 1.00 89.94 83 ALA A CA 1
ATOM 661 C C . ALA A 1 83 ? -6.520 -9.123 0.699 1.00 89.94 83 ALA A C 1
ATOM 663 O O . ALA A 1 83 ? -7.624 -9.554 1.019 1.00 89.94 83 ALA A O 1
ATOM 664 N N . GLU A 1 84 ? -5.864 -8.272 1.487 1.00 88.56 84 GLU A N 1
ATOM 665 C CA . GLU A 1 84 ? -6.358 -7.853 2.810 1.00 88.56 84 GLU A CA 1
ATOM 666 C C . GLU A 1 84 ? -7.676 -7.063 2.760 1.00 88.56 84 GLU A C 1
ATOM 668 O O . GLU A 1 84 ? -8.481 -7.112 3.699 1.00 88.56 84 GLU A O 1
ATOM 673 N N . LEU A 1 85 ? -7.904 -6.302 1.687 1.00 86.50 85 LEU A N 1
ATOM 674 C CA . LEU A 1 85 ? -9.172 -5.607 1.463 1.00 86.50 85 LEU A CA 1
ATOM 675 C C . LEU A 1 85 ? -10.293 -6.548 1.018 1.00 86.50 85 LEU A C 1
ATOM 677 O O . LEU A 1 85 ? -11.457 -6.248 1.269 1.00 86.50 85 LEU A O 1
ATOM 681 N N . SER A 1 86 ? -9.958 -7.690 0.416 1.00 87.62 86 SER A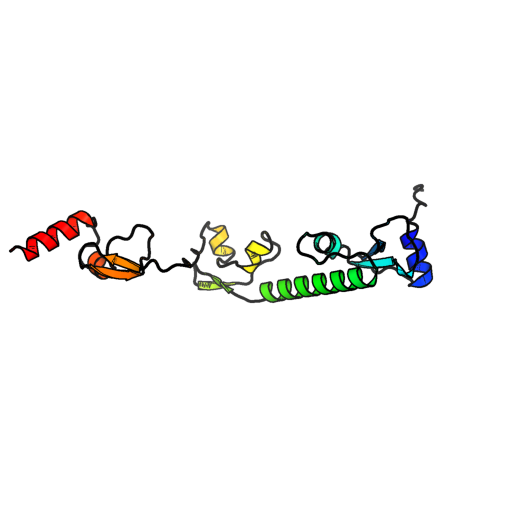 N 1
ATOM 682 C CA . SER A 1 86 ? -10.938 -8.709 0.026 1.00 87.62 86 SER A CA 1
ATOM 683 C C . SER A 1 86 ? -11.475 -9.535 1.205 1.00 87.62 86 SER A C 1
ATOM 685 O O . SER A 1 86 ? -12.437 -10.281 1.043 1.00 87.62 86 SER A O 1
ATOM 687 N N . VAL A 1 87 ? -10.898 -9.381 2.403 1.00 89.62 87 VAL A N 1
ATOM 688 C CA . VAL A 1 87 ? -11.324 -10.105 3.606 1.00 89.62 87 VAL A CA 1
ATOM 689 C C . VAL A 1 87 ? -12.539 -9.415 4.253 1.00 89.62 87 VAL A C 1
ATOM 691 O O . VAL A 1 87 ? -12.425 -8.255 4.673 1.00 89.62 87 VAL A O 1
ATOM 694 N N . PRO A 1 88 ? -13.692 -10.103 4.398 1.00 92.31 88 PRO A N 1
ATOM 695 C CA . PRO A 1 88 ? -14.853 -9.568 5.108 1.00 92.31 88 PRO A CA 1
ATOM 696 C C . PRO A 1 88 ? -14.562 -9.308 6.590 1.00 92.31 88 PRO A C 1
ATOM 698 O O . PRO A 1 88 ? -13.793 -10.027 7.227 1.00 92.31 88 PRO A O 1
ATOM 701 N N . ARG A 1 89 ? -15.203 -8.286 7.166 1.00 90.06 89 ARG A N 1
ATOM 702 C CA . ARG A 1 89 ? -14.960 -7.850 8.551 1.00 90.06 89 ARG A CA 1
ATOM 703 C C . ARG A 1 89 ? -16.238 -7.663 9.330 1.00 90.06 89 ARG A C 1
ATOM 705 O O . ARG A 1 89 ? -17.238 -7.211 8.787 1.00 90.06 89 ARG A O 1
ATOM 712 N N . THR A 1 90 ? -16.170 -7.904 10.630 1.00 93.25 90 THR A N 1
ATOM 713 C CA . THR A 1 90 ? -17.287 -7.672 11.547 1.00 93.25 90 THR A CA 1
ATOM 714 C C . THR A 1 90 ? -17.295 -6.223 12.024 1.00 93.25 90 THR A C 1
ATOM 716 O O . THR A 1 90 ? -16.290 -5.697 12.507 1.00 93.25 90 THR A O 1
ATOM 719 N N . CYS A 1 91 ? -18.437 -5.552 11.901 1.00 92.62 91 CYS A N 1
ATOM 720 C CA . CYS A 1 91 ? -18.600 -4.190 12.383 1.00 92.62 91 CYS A CA 1
ATOM 721 C C . CYS A 1 91 ? -18.626 -4.141 13.916 1.00 92.62 91 CYS A C 1
ATOM 723 O O . CYS A 1 91 ? -19.494 -4.734 14.544 1.00 92.62 91 CYS A O 1
ATOM 725 N N . GLY A 1 92 ? -17.753 -3.335 14.522 1.00 90.75 92 GLY A N 1
ATOM 726 C CA . GLY A 1 92 ? -17.724 -3.122 15.975 1.00 90.75 92 GLY A CA 1
ATOM 727 C C . GLY A 1 92 ? -18.853 -2.245 16.538 1.00 90.75 92 GLY A C 1
ATOM 728 O O . GLY A 1 92 ? -18.833 -1.950 17.727 1.00 90.75 92 GLY A O 1
ATOM 729 N N . VAL A 1 93 ? -19.795 -1.786 15.704 1.00 92.38 93 VAL A N 1
ATOM 730 C CA . VAL A 1 93 ? -20.997 -1.045 16.134 1.00 92.38 93 VAL A CA 1
ATOM 731 C C . VAL A 1 93 ? -22.224 -1.953 16.084 1.00 92.38 93 VAL A C 1
ATOM 733 O O . VAL A 1 93 ? -22.870 -2.155 17.103 1.00 92.38 93 VAL A O 1
ATOM 736 N N . CYS A 1 94 ? -22.538 -2.511 14.909 1.00 93.00 94 CYS A N 1
ATOM 737 C CA . CYS A 1 94 ? -23.764 -3.286 14.687 1.00 93.00 94 CYS A CA 1
ATOM 738 C C . CYS A 1 94 ? -23.554 -4.803 14.565 1.00 93.00 94 CYS A C 1
ATOM 740 O O . CYS A 1 94 ? -24.524 -5.531 14.397 1.00 93.00 94 CYS A O 1
ATOM 742 N N . GLY A 1 95 ? -22.311 -5.293 14.583 1.00 92.12 95 GLY A N 1
ATOM 743 C CA . GLY A 1 95 ? -21.998 -6.722 14.469 1.00 92.12 95 GLY A CA 1
ATOM 744 C C . GLY A 1 95 ? -22.130 -7.320 13.064 1.00 92.12 95 GLY A C 1
ATOM 745 O O . GLY A 1 95 ? -21.740 -8.464 12.866 1.00 92.12 95 GLY A O 1
ATOM 746 N N . LYS A 1 96 ? -22.633 -6.579 12.068 1.00 94.56 96 LYS A N 1
ATOM 747 C CA . LYS A 1 96 ? -22.756 -7.084 10.690 1.00 94.56 96 LYS A CA 1
ATOM 748 C C . LYS A 1 96 ? -21.393 -7.285 10.028 1.00 94.56 96 LYS A C 1
ATOM 750 O O . LYS A 1 96 ? -20.484 -6.470 10.211 1.00 94.56 96 LYS A O 1
ATOM 755 N N . THR A 1 97 ? -21.293 -8.309 9.187 1.00 95.44 97 THR A N 1
ATOM 756 C CA . THR A 1 97 ? -20.159 -8.496 8.279 1.00 95.44 97 THR A CA 1
ATOM 757 C C . THR A 1 97 ? -20.244 -7.507 7.119 1.00 95.44 97 THR A C 1
ATOM 759 O O . THR A 1 97 ? -21.317 -7.286 6.56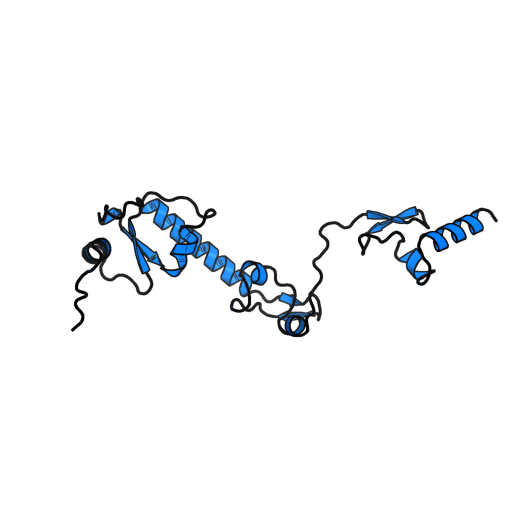4 1.00 95.44 97 THR A O 1
ATOM 762 N N . PHE A 1 98 ? -19.123 -6.902 6.741 1.00 92.44 98 PHE A N 1
ATOM 763 C CA . PHE A 1 98 ? -19.034 -6.004 5.596 1.00 92.44 98 PHE A CA 1
ATOM 764 C C . PHE A 1 98 ? -17.694 -6.161 4.882 1.00 92.44 98 PHE A C 1
ATOM 766 O O . PHE A 1 98 ? -16.687 -6.516 5.499 1.00 92.44 98 PHE A O 1
ATOM 773 N N . LEU A 1 99 ? -17.682 -5.846 3.589 1.00 91.00 99 LEU A N 1
ATOM 774 C CA . LEU A 1 99 ? -16.455 -5.720 2.816 1.00 91.00 99 LEU A CA 1
ATOM 775 C C . LEU A 1 99 ? -16.017 -4.244 2.795 1.00 91.00 99 LEU A C 1
ATOM 777 O O . LEU A 1 99 ? -16.850 -3.361 2.563 1.00 91.00 99 LEU A O 1
ATOM 781 N N . PRO A 1 100 ? -14.746 -3.931 3.080 1.00 85.12 100 PRO A N 1
ATOM 782 C CA . PRO A 1 100 ? -14.216 -2.582 2.929 1.00 85.12 100 PRO A CA 1
ATOM 783 C C . PRO A 1 100 ? -14.231 -2.162 1.460 1.00 85.12 100 PRO A C 1
ATOM 785 O O . PRO A 1 100 ? -13.771 -2.895 0.595 1.00 85.12 100 PRO A O 1
ATOM 788 N N . ASP A 1 101 ? -14.724 -0.957 1.196 1.00 80.75 101 ASP A N 1
ATOM 789 C CA . ASP A 1 101 ? -14.725 -0.371 -0.141 1.00 80.75 101 ASP A CA 1
ATOM 790 C C . ASP A 1 101 ? -13.441 0.460 -0.344 1.00 80.75 101 ASP A C 1
ATOM 792 O O . ASP A 1 101 ? -13.322 1.518 0.292 1.00 80.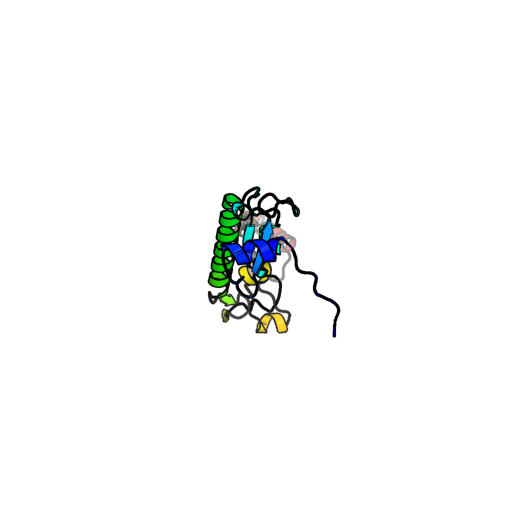75 101 ASP A O 1
ATOM 796 N N . PRO A 1 102 ? -12.483 0.012 -1.185 1.00 74.88 102 PRO A N 1
ATOM 797 C CA . PRO A 1 102 ? -11.248 0.749 -1.458 1.00 74.88 102 PRO A CA 1
ATOM 798 C C . PRO A 1 102 ? -11.498 2.143 -2.036 1.00 74.88 102 PRO A C 1
ATOM 800 O O . PRO A 1 102 ? -10.710 3.045 -1.781 1.00 74.88 102 PRO A O 1
ATOM 803 N N . SER A 1 103 ? -12.611 2.360 -2.747 1.00 74.94 103 SER A N 1
ATOM 804 C CA . SER A 1 103 ? -12.921 3.665 -3.347 1.00 74.94 103 SER A CA 1
ATOM 805 C C . SER A 1 103 ? -13.279 4.739 -2.311 1.00 74.94 103 SER A C 1
ATOM 807 O O . SER A 1 103 ? -13.304 5.930 -2.619 1.00 74.94 103 SER A O 1
ATOM 809 N N . LYS A 1 104 ? -13.558 4.342 -1.059 1.00 70.62 104 LYS A N 1
ATOM 810 C CA . LYS A 1 104 ? -14.063 5.239 -0.013 1.00 70.62 104 LYS A CA 1
ATOM 811 C C . LYS A 1 104 ? -13.056 5.445 1.108 1.00 70.62 104 LYS A C 1
ATOM 813 O O . LYS A 1 104 ? -13.168 4.820 2.163 1.00 70.62 104 LYS A O 1
ATOM 818 N N . GLY A 1 105 ? -12.168 6.421 0.942 1.00 70.38 105 GLY A N 1
ATOM 819 C CA . GLY A 1 105 ? -11.185 6.855 1.944 1.00 70.38 105 GLY A CA 1
ATOM 820 C C . GLY A 1 105 ? -9.777 6.345 1.649 1.00 70.38 105 GLY A C 1
ATOM 821 O O . GLY A 1 105 ? -9.586 5.569 0.726 1.00 70.38 105 GLY A O 1
ATOM 822 N N . ALA A 1 106 ? -8.792 6.791 2.430 1.00 71.69 106 ALA A N 1
ATOM 823 C CA . ALA A 1 106 ? -7.401 6.395 2.218 1.00 71.69 106 ALA A CA 1
ATOM 824 C C . ALA A 1 106 ? -7.166 4.904 2.527 1.00 71.69 106 ALA A C 1
ATOM 826 O O . ALA A 1 106 ? -7.770 4.354 3.455 1.00 71.69 106 ALA A O 1
ATOM 827 N N . ASP A 1 107 ? -6.223 4.279 1.821 1.00 68.31 107 ASP A N 1
ATOM 828 C CA . ASP A 1 107 ? -5.897 2.848 1.922 1.00 68.31 107 ASP A CA 1
ATOM 829 C C . ASP A 1 107 ? -5.638 2.381 3.357 1.00 68.31 107 ASP A C 1
ATOM 831 O O . ASP A 1 107 ? -6.181 1.364 3.793 1.00 68.31 107 ASP A O 1
ATOM 835 N N . TYR A 1 108 ? -4.897 3.162 4.151 1.00 70.56 108 TYR A N 1
ATOM 836 C CA . TYR A 1 108 ? -4.641 2.834 5.559 1.00 70.56 108 TYR A CA 1
ATOM 837 C C . TYR A 1 108 ? -5.932 2.808 6.400 1.00 70.56 108 TYR A C 1
ATOM 839 O O . TYR A 1 108 ? -6.081 1.983 7.304 1.00 70.56 108 TYR A O 1
ATOM 847 N N . GLN A 1 109 ? -6.900 3.682 6.096 1.00 75.06 109 GLN A N 1
ATOM 848 C CA . GLN A 1 109 ? -8.201 3.705 6.770 1.00 75.06 109 GLN A CA 1
ATOM 849 C C . GLN A 1 109 ? -9.054 2.512 6.352 1.00 75.06 109 GLN A C 1
ATOM 851 O O . GLN A 1 109 ? -9.857 2.018 7.148 1.00 75.06 109 GLN A O 1
ATOM 856 N N . ASN A 1 110 ? -8.901 2.069 5.104 1.00 80.19 110 ASN A N 1
ATOM 857 C CA . ASN A 1 110 ? -9.587 0.907 4.569 1.00 80.19 110 ASN A CA 1
ATOM 858 C C . ASN A 1 110 ? -8.995 -0.386 5.104 1.00 80.19 110 ASN A C 1
ATOM 860 O O . ASN A 1 110 ? -9.780 -1.241 5.480 1.00 80.19 110 ASN A O 1
ATOM 864 N N . ARG A 1 111 ? -7.673 -0.522 5.252 1.00 80.56 111 ARG A N 1
ATOM 865 C CA . ARG A 1 111 ? -7.012 -1.723 5.797 1.00 80.56 111 ARG A CA 1
ATOM 866 C C . ARG A 1 111 ? -7.472 -2.061 7.220 1.00 80.56 111 ARG A C 1
ATOM 868 O O . ARG A 1 111 ? -7.804 -3.206 7.497 1.00 80.56 111 ARG A O 1
ATOM 875 N N . TYR A 1 112 ? -7.596 -1.068 8.101 1.00 80.69 112 TYR A N 1
ATOM 876 C CA . TYR A 1 112 ? -7.950 -1.283 9.517 1.00 80.69 112 TYR A CA 1
ATOM 877 C C . TYR A 1 112 ? -9.399 -0.913 9.864 1.00 80.69 112 TYR A C 1
ATOM 879 O O . TYR A 1 112 ? -9.737 -0.647 11.023 1.00 80.69 112 TYR A O 1
ATOM 887 N N . ARG A 1 113 ? -10.285 -0.856 8.864 1.00 85.75 113 ARG A N 1
ATOM 888 C CA . ARG A 1 113 ? -11.673 -0.422 9.062 1.00 85.75 113 ARG A CA 1
ATOM 889 C C . ARG A 1 113 ? -12.443 -1.397 9.961 1.00 85.75 113 ARG A C 1
ATOM 891 O O . ARG A 1 113 ? -12.633 -2.549 9.588 1.00 85.75 113 ARG A O 1
ATOM 898 N N . LYS A 1 114 ? -12.960 -0.889 11.091 1.00 88.94 114 LYS A N 1
ATOM 899 C CA . LYS A 1 114 ? -13.812 -1.624 12.058 1.00 88.94 114 LYS A CA 1
ATOM 900 C C . LYS A 1 114 ? -15.306 -1.267 11.994 1.00 88.94 114 LYS A C 1
ATOM 902 O O . LYS A 1 114 ? -16.112 -1.833 12.723 1.00 88.94 114 LYS A O 1
ATOM 907 N N . THR A 1 115 ? -15.692 -0.275 11.191 1.00 90.50 115 THR A N 1
ATOM 908 C CA . THR A 1 115 ? -17.083 0.215 11.102 1.00 90.50 115 THR A CA 1
ATOM 909 C C . THR A 1 115 ? -17.605 0.050 9.684 1.00 90.50 115 THR A C 1
ATOM 911 O O . THR A 1 115 ? -16.923 0.467 8.746 1.00 90.50 115 THR A O 1
ATOM 914 N N . CYS A 1 116 ? -18.793 -0.541 9.532 1.00 91.12 116 CYS A N 1
ATOM 915 C CA . CYS A 1 116 ? -19.410 -0.727 8.224 1.00 91.12 116 CYS A CA 1
ATOM 916 C C . CYS A 1 116 ? -19.824 0.621 7.595 1.00 91.12 116 CYS A C 1
ATOM 918 O O . CYS A 1 116 ? -19.955 1.625 8.309 1.00 91.12 116 CYS A O 1
ATOM 920 N N . PRO A 1 117 ? -20.042 0.664 6.266 1.00 89.56 117 PRO A N 1
ATOM 921 C CA . PRO A 1 117 ? -20.464 1.881 5.570 1.00 89.56 117 PRO A CA 1
ATOM 922 C C . PRO A 1 117 ? -21.776 2.470 6.106 1.00 89.56 117 PRO A C 1
ATOM 924 O O . PRO A 1 117 ? -21.865 3.684 6.266 1.00 89.56 117 PRO A O 1
ATOM 927 N N . GLU A 1 118 ? -22.751 1.620 6.450 1.00 91.69 118 GLU A N 1
ATOM 928 C CA . GLU A 1 118 ? -24.059 2.027 6.989 1.00 91.69 118 GLU A CA 1
ATOM 929 C C . GLU A 1 118 ? -23.915 2.795 8.310 1.00 91.69 118 GLU A C 1
ATOM 931 O O . GLU A 1 118 ? -24.378 3.927 8.433 1.00 91.69 118 GLU A O 1
ATOM 936 N N . CYS A 1 119 ? -23.207 2.221 9.289 1.00 91.50 119 CYS A N 1
ATOM 937 C CA . CYS A 1 119 ? -22.981 2.875 10.578 1.00 91.50 119 CYS A CA 1
ATOM 938 C C . CYS A 1 119 ? -22.184 4.177 10.422 1.00 91.50 119 CYS A C 1
ATOM 940 O O . CYS A 1 119 ? -22.486 5.157 11.098 1.00 91.50 119 CYS A O 1
ATOM 942 N N . ARG A 1 120 ? -21.209 4.229 9.502 1.00 88.25 120 ARG A N 1
ATOM 943 C CA . ARG A 1 120 ? -20.474 5.473 9.214 1.00 88.25 120 ARG A CA 1
ATOM 944 C C . ARG A 1 120 ? -21.364 6.561 8.623 1.00 88.25 120 ARG A C 1
ATOM 946 O O . ARG A 1 120 ? -21.184 7.718 8.988 1.00 88.25 120 ARG A O 1
ATOM 953 N N . ALA A 1 121 ? -22.285 6.212 7.726 1.00 89.38 121 ALA A N 1
ATOM 954 C CA . ALA A 1 121 ? -23.223 7.171 7.143 1.00 89.38 121 ALA A CA 1
ATOM 955 C C . ALA A 1 121 ? -24.135 7.799 8.212 1.00 89.38 121 ALA A C 1
ATOM 957 O O . ALA A 1 121 ? -24.522 8.954 8.093 1.00 89.38 121 ALA A O 1
ATOM 958 N N . GLN A 1 122 ? -24.398 7.066 9.296 1.00 92.12 122 GLN A N 1
ATOM 959 C CA . GLN A 1 122 ? -25.133 7.543 10.472 1.00 92.12 122 GLN A CA 1
ATOM 960 C C . GLN A 1 122 ? -24.247 8.286 11.494 1.00 92.12 122 GLN A C 1
ATOM 962 O O . GLN A 1 122 ? -24.703 8.610 12.586 1.00 92.12 122 GLN A O 1
ATOM 967 N N . GLY A 1 123 ? -22.967 8.524 11.189 1.00 88.94 123 GLY A N 1
ATOM 968 C CA . GLY A 1 123 ? -22.021 9.177 12.101 1.00 88.94 123 GLY A CA 1
ATOM 969 C C . GLY A 1 123 ? -21.511 8.289 13.244 1.00 88.94 123 GLY A C 1
ATOM 970 O O . GLY A 1 123 ? -20.797 8.769 14.124 1.00 88.94 123 GLY A O 1
ATOM 971 N N . LEU A 1 124 ? -21.828 6.991 13.240 1.00 88.69 124 LEU A N 1
ATOM 972 C CA . LEU A 1 124 ? -21.366 6.044 14.252 1.00 88.69 124 LEU A CA 1
ATOM 973 C C . LEU A 1 124 ? -19.951 5.551 13.929 1.00 88.69 124 LEU A C 1
ATOM 975 O O . LEU A 1 124 ? -19.571 5.367 12.769 1.00 88.69 124 LEU A O 1
ATOM 979 N N . LYS A 1 125 ? -19.162 5.284 14.973 1.00 87.62 125 LYS A N 1
ATOM 980 C CA . LYS A 1 125 ? -17.797 4.763 14.853 1.00 87.62 125 LYS A CA 1
ATOM 981 C C . LYS A 1 125 ? -17.526 3.738 15.945 1.00 87.62 125 LYS A C 1
ATOM 983 O O . LYS A 1 125 ? -17.730 4.015 17.122 1.00 87.62 125 LYS A O 1
ATOM 988 N N . ALA A 1 126 ? -17.018 2.573 15.555 1.00 85.56 126 ALA A N 1
ATOM 989 C CA . ALA A 1 126 ? -16.536 1.581 16.506 1.00 85.56 126 ALA A CA 1
ATOM 990 C C . ALA A 1 126 ? -15.384 2.182 17.323 1.00 85.56 126 ALA A C 1
ATOM 992 O O . ALA A 1 126 ? -14.433 2.737 16.759 1.00 85.56 126 ALA A O 1
ATOM 993 N N . HIS A 1 127 ? -15.454 2.067 18.648 1.00 74.69 127 HIS A N 1
ATOM 994 C CA . HIS A 1 127 ? -14.333 2.442 19.499 1.00 74.69 127 HIS A CA 1
ATOM 995 C C . HIS A 1 127 ? -13.155 1.498 19.232 1.00 74.69 127 HIS A C 1
ATOM 997 O O . HIS A 1 127 ? -13.329 0.287 19.094 1.00 74.69 127 HIS A O 1
ATOM 1003 N N . GLY A 1 128 ? -11.946 2.055 19.131 1.00 67.00 128 GLY A N 1
ATOM 1004 C CA . GLY A 1 128 ? -10.737 1.236 19.106 1.00 67.00 128 GLY A CA 1
ATOM 1005 C C . GLY A 1 128 ? -10.635 0.421 20.395 1.00 67.00 128 GLY A C 1
ATOM 1006 O O . GLY A 1 128 ? -11.049 0.886 21.460 1.00 67.00 128 GLY A O 1
ATOM 1007 N N . GLU A 1 129 ? -10.068 -0.782 20.313 1.00 61.22 129 GLU A N 1
ATOM 1008 C CA . GLU A 1 129 ? -9.623 -1.463 21.526 1.00 61.22 129 GLU A CA 1
ATOM 1009 C C . GLU A 1 129 ? -8.564 -0.589 22.179 1.00 61.22 129 GLU A C 1
ATOM 1011 O O . GLU A 1 129 ? -7.616 -0.148 21.527 1.00 61.22 129 GLU A O 1
ATOM 1016 N N . ARG A 1 130 ? -8.732 -0.308 23.471 1.00 57.28 130 ARG A N 1
ATOM 1017 C CA . ARG A 1 130 ? -7.633 0.270 24.231 1.00 57.28 130 ARG A CA 1
ATOM 1018 C C . ARG A 1 130 ? -6.559 -0.797 24.348 1.00 57.28 130 ARG A C 1
ATOM 1020 O O . ARG A 1 130 ? -6.765 -1.800 25.022 1.00 57.28 130 ARG A O 1
ATOM 1027 N N . THR A 1 131 ? -5.421 -0.540 23.719 1.00 55.00 131 THR A N 1
ATOM 1028 C CA . THR A 1 131 ? -4.246 -1.419 23.704 1.00 55.00 131 THR A CA 1
ATOM 1029 C C . THR A 1 131 ? -3.690 -1.681 25.105 1.00 55.00 131 THR A C 1
ATOM 1031 O O . THR A 1 131 ? -2.990 -2.662 25.317 1.00 55.00 131 THR A O 1
ATOM 1034 N N . VAL A 1 132 ? -4.037 -0.841 26.087 1.00 58.06 132 VAL A N 1
ATOM 1035 C CA . VAL A 1 132 ? -3.639 -1.008 27.485 1.00 58.06 132 VAL A CA 1
ATOM 1036 C C . VAL A 1 132 ? -4.886 -1.164 28.353 1.00 58.06 132 VAL A C 1
ATOM 1038 O O . VAL A 1 132 ? -5.655 -0.214 28.541 1.00 58.06 132 VAL A O 1
ATOM 1041 N N . LYS A 1 133 ? -5.082 -2.363 28.916 1.00 61.81 133 LYS A N 1
ATOM 1042 C CA . LYS A 1 133 ? -5.969 -2.555 30.070 1.00 61.81 133 LYS A CA 1
ATOM 1043 C C . LYS A 1 133 ? -5.273 -1.916 31.271 1.00 61.81 133 LYS A C 1
ATOM 1045 O O . LYS A 1 133 ? -4.413 -2.538 31.883 1.00 61.81 133 LYS A O 1
ATOM 1050 N N . LEU A 1 134 ? -5.605 -0.662 31.577 1.00 74.50 134 LEU A N 1
ATOM 1051 C CA . LEU A 1 134 ? -5.098 -0.003 32.780 1.00 74.50 134 LEU A CA 1
ATOM 1052 C C . LEU A 1 134 ? -5.654 -0.773 33.990 1.00 74.50 134 LEU A C 1
ATOM 1054 O O . LEU A 1 134 ? -6.863 -0.736 34.234 1.00 74.50 134 LEU A O 1
ATOM 1058 N N . LEU A 1 135 ? -4.805 -1.525 34.692 1.00 85.12 135 LEU A N 1
ATOM 1059 C CA . LEU A 1 135 ? -5.153 -2.098 35.990 1.00 85.12 135 LEU A CA 1
ATOM 1060 C C . LEU A 1 135 ? -5.143 -0.960 37.007 1.00 85.12 135 LEU A C 1
ATOM 1062 O O . LEU A 1 135 ? -4.134 -0.282 37.179 1.00 85.12 135 LEU A O 1
ATOM 1066 N N . VAL A 1 136 ? -6.288 -0.721 37.640 1.00 88.12 136 VAL A N 1
ATOM 1067 C CA . VAL A 1 136 ? -6.475 0.384 38.584 1.00 88.12 136 VAL A CA 1
ATOM 1068 C C . VAL A 1 136 ? -6.989 -0.173 39.898 1.00 88.12 136 VAL A C 1
ATOM 1070 O O . VAL A 1 136 ? -7.815 -1.084 39.914 1.00 88.12 136 VAL A O 1
ATOM 1073 N N . THR A 1 137 ? -6.520 0.388 41.004 1.00 92.25 137 THR A N 1
ATOM 1074 C CA . THR A 1 137 ? -7.014 0.063 42.342 1.00 92.25 137 THR A CA 1
ATOM 1075 C C . THR A 1 137 ? -8.322 0.805 42.603 1.00 92.25 137 THR A C 1
ATOM 1077 O O . THR A 1 137 ? -8.409 2.023 42.438 1.00 92.25 137 THR A O 1
ATOM 1080 N N . CYS A 1 138 ? -9.366 0.084 43.009 1.00 91.31 138 CYS A N 1
ATOM 1081 C CA . CYS A 1 138 ? -10.644 0.690 43.357 1.00 91.31 138 CYS A CA 1
ATOM 1082 C C . CYS A 1 138 ? -10.531 1.521 44.638 1.00 91.31 138 CYS A C 1
ATOM 1084 O O . CYS A 1 138 ? -10.138 1.005 45.678 1.00 91.31 138 CYS A O 1
ATOM 1086 N N . CYS A 1 139 ? -10.992 2.774 44.604 1.00 89.94 139 CYS A N 1
ATOM 1087 C CA . CYS A 1 139 ? -10.970 3.667 45.768 1.00 89.94 139 CYS A CA 1
ATOM 1088 C C . CYS A 1 139 ? -11.986 3.323 46.876 1.00 89.94 139 CYS A C 1
ATOM 1090 O O . CYS A 1 139 ? -12.063 4.046 47.858 1.00 89.94 139 CYS A O 1
ATOM 1092 N N . VAL A 1 140 ? -12.812 2.286 46.692 1.00 89.31 140 VAL A N 1
ATOM 1093 C CA . VAL A 1 140 ? -13.838 1.859 47.661 1.00 89.31 140 VAL A CA 1
ATOM 1094 C C . VAL A 1 140 ? -13.421 0.536 48.305 1.00 89.31 140 VAL A C 1
ATOM 1096 O O . VAL A 1 140 ? -13.262 0.447 49.519 1.00 89.31 140 VAL A O 1
ATOM 1099 N N . CYS A 1 141 ? -13.193 -0.497 47.490 1.00 89.31 141 CYS A N 1
ATOM 1100 C CA . CYS A 1 141 ? -12.872 -1.836 47.985 1.00 89.31 141 CYS A CA 1
ATOM 1101 C C . CYS A 1 141 ? -11.379 -2.195 47.946 1.00 89.31 141 CYS A C 1
ATOM 1103 O O . CYS A 1 141 ? -11.015 -3.262 48.420 1.00 89.31 141 CYS A O 1
ATOM 1105 N N . GLY A 1 142 ? -10.515 -1.368 47.348 1.00 88.25 142 GLY A N 1
ATOM 1106 C CA . GLY A 1 142 ? -9.076 -1.645 47.241 1.00 88.25 142 GLY A CA 1
ATOM 1107 C C . GLY A 1 142 ? -8.686 -2.741 46.239 1.00 88.25 142 GLY A C 1
ATOM 1108 O O . GLY A 1 142 ? -7.501 -2.943 46.001 1.00 88.25 142 GLY A O 1
ATOM 1109 N N . LYS A 1 143 ? -9.641 -3.434 45.601 1.00 91.75 143 LYS A N 1
ATOM 1110 C CA . LYS A 1 143 ? -9.340 -4.454 44.580 1.00 91.75 143 LYS A CA 1
ATOM 1111 C C . LYS A 1 143 ? -8.787 -3.819 43.300 1.00 91.75 143 LYS A C 1
ATOM 1113 O O . LYS A 1 143 ? -9.272 -2.769 42.866 1.00 91.75 143 LYS A O 1
ATOM 1118 N N . GLN A 1 144 ? -7.832 -4.489 42.657 1.00 92.31 144 GLN A N 1
ATOM 1119 C CA . GLN A 1 144 ? -7.384 -4.143 41.306 1.00 92.31 144 GLN A CA 1
ATOM 1120 C C . GLN A 1 144 ? -8.398 -4.623 40.261 1.00 92.31 144 GLN A C 1
ATOM 1122 O O . GLN A 1 144 ? -8.941 -5.721 40.369 1.00 92.31 144 GLN A O 1
ATOM 1127 N N . PHE A 1 145 ? -8.665 -3.806 39.244 1.00 88.75 145 PHE A N 1
ATOM 1128 C CA . PHE A 1 145 ? -9.571 -4.162 38.151 1.00 88.75 145 PHE A CA 1
ATOM 1129 C C . PHE A 1 145 ? -9.141 -3.508 36.826 1.00 88.75 145 PHE A C 1
ATOM 1131 O O . PHE A 1 145 ? -8.531 -2.436 36.838 1.00 88.75 145 PHE A O 1
ATOM 1138 N N . PRO A 1 146 ? -9.475 -4.107 35.667 1.00 86.56 146 PRO A N 1
ATOM 1139 C CA . PRO A 1 146 ? -9.230 -3.491 34.367 1.00 86.56 146 PRO A CA 1
ATOM 1140 C C . PRO A 1 146 ? -10.233 -2.353 34.123 1.00 86.56 146 PRO A C 1
ATOM 1142 O O . PRO A 1 146 ? -11.436 -2.586 33.964 1.00 86.56 146 PRO A O 1
ATOM 1145 N N . ALA A 1 147 ? -9.756 -1.109 34.085 1.00 83.31 147 ALA A N 1
ATOM 1146 C CA . ALA A 1 147 ? -10.619 0.048 33.871 1.00 83.31 147 ALA A CA 1
ATOM 1147 C C . ALA A 1 147 ? -11.136 0.133 32.426 1.00 83.31 147 ALA A C 1
ATOM 1149 O O . ALA A 1 147 ? -10.375 0.109 31.458 1.00 83.31 147 ALA A O 1
ATOM 1150 N N . ARG A 1 148 ? -12.456 0.314 32.277 1.00 76.94 148 ARG A N 1
ATOM 1151 C CA . ARG A 1 148 ? -13.125 0.529 30.981 1.00 76.94 148 ARG A CA 1
ATOM 1152 C C . ARG A 1 148 ? -13.044 1.990 30.529 1.00 76.94 148 ARG A C 1
ATOM 1154 O O . ARG A 1 148 ? -13.058 2.276 29.333 1.00 76.94 148 ARG A O 1
ATOM 1161 N N . ALA A 1 149 ? -12.888 2.931 31.461 1.00 76.25 149 ALA A N 1
ATOM 1162 C CA . ALA A 1 149 ? -12.718 4.364 31.201 1.00 76.25 149 ALA A CA 1
ATOM 1163 C C . ALA A 1 149 ? -11.422 4.898 31.840 1.00 76.25 149 ALA A C 1
ATOM 1165 O O . ALA A 1 149 ? -11.062 4.465 32.929 1.00 7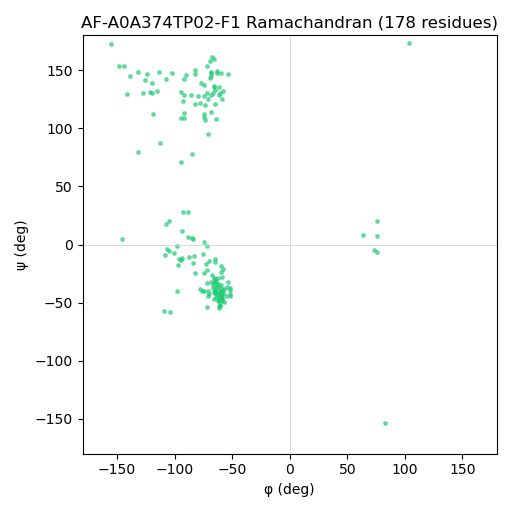6.25 149 ALA A O 1
ATOM 1166 N N . LYS A 1 150 ? -10.761 5.882 31.206 1.00 75.50 150 LYS A N 1
ATOM 1167 C CA . LYS A 1 150 ? -9.510 6.501 31.702 1.00 75.50 150 LYS A CA 1
ATOM 1168 C C . LYS A 1 150 ? -9.634 7.023 33.144 1.00 75.50 150 LYS A C 1
ATOM 1170 O O . LYS A 1 150 ? -8.679 6.954 33.901 1.00 75.50 150 LYS A O 1
ATOM 1175 N N . ASN A 1 151 ? -10.829 7.480 33.527 1.00 81.50 151 ASN A N 1
ATOM 1176 C CA . ASN A 1 151 ? -11.110 8.080 34.836 1.00 81.50 151 ASN A CA 1
ATOM 1177 C C . ASN A 1 151 ? -11.936 7.163 35.759 1.00 81.50 151 ASN A C 1
ATOM 1179 O O . ASN A 1 151 ? -12.558 7.637 36.712 1.00 81.50 151 ASN A O 1
ATOM 1183 N N . GLN A 1 152 ? -12.004 5.859 35.475 1.00 85.88 152 GLN A N 1
ATOM 1184 C CA . GLN A 1 152 ? -12.762 4.928 36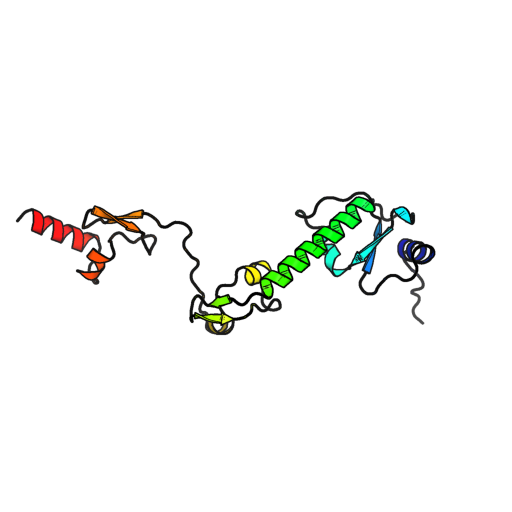.306 1.00 85.88 152 GLN A CA 1
ATOM 1185 C C . GLN A 1 152 ? -12.020 4.666 37.625 1.00 85.88 152 GLN A C 1
ATOM 1187 O O . GLN A 1 152 ? -11.026 3.952 37.654 1.00 85.88 152 GLN A O 1
ATOM 1192 N N . LYS A 1 153 ? -12.537 5.221 38.727 1.00 88.62 153 LYS A N 1
ATOM 1193 C CA . LYS A 1 153 ? -11.970 5.057 40.084 1.00 88.62 153 LYS A CA 1
ATOM 1194 C C . LYS A 1 153 ? -12.595 3.910 40.892 1.00 88.62 153 LYS A C 1
ATOM 1196 O O . LYS A 1 153 ? -12.099 3.555 41.958 1.00 88.62 153 LYS A O 1
ATOM 1201 N N . ARG A 1 154 ? -13.708 3.343 40.410 1.00 90.88 154 ARG A N 1
ATOM 1202 C CA . ARG A 1 154 ? -14.464 2.270 41.078 1.00 90.88 154 ARG A CA 1
ATOM 1203 C C . ARG A 1 154 ? -14.522 1.015 40.215 1.00 90.88 154 ARG A C 1
ATOM 1205 O O . ARG A 1 154 ? -14.748 1.127 39.008 1.00 90.88 154 ARG A O 1
ATOM 1212 N N . CYS A 1 155 ? -14.372 -0.159 40.827 1.00 91.06 155 CYS A N 1
ATOM 1213 C CA . CYS A 1 155 ? -14.562 -1.424 40.125 1.00 91.06 155 CYS A CA 1
ATOM 1214 C C . CYS A 1 155 ? -16.037 -1.598 39.699 1.00 91.06 155 CYS A C 1
ATOM 1216 O O . CYS A 1 155 ? -16.920 -0.938 40.261 1.00 91.06 155 CYS A O 1
ATOM 1218 N N . PRO A 1 156 ? -16.328 -2.469 38.716 1.00 89.81 156 PRO A N 1
ATOM 1219 C CA . PRO A 1 156 ? -17.699 -2.735 38.276 1.00 89.81 156 PRO A CA 1
ATOM 1220 C C . PRO A 1 156 ? -18.643 -3.166 39.411 1.00 89.81 156 PRO A C 1
ATOM 1222 O O . PRO A 1 156 ? -19.782 -2.713 39.436 1.00 89.81 156 PRO A O 1
ATOM 1225 N N . GLU A 1 157 ? -18.155 -3.947 40.383 1.00 90.88 157 GLU A N 1
ATOM 1226 C CA . GLU A 1 157 ? -18.927 -4.381 41.562 1.00 90.88 157 GLU A CA 1
ATOM 1227 C C . GLU A 1 157 ? -19.396 -3.178 42.403 1.00 90.88 157 GLU A C 1
ATOM 1229 O O . GLU A 1 157 ? -20.587 -3.005 42.645 1.00 90.88 157 GLU A O 1
ATOM 1234 N N . CYS A 1 158 ? -18.486 -2.269 42.774 1.00 89.31 158 CYS A N 1
ATOM 1235 C CA . CYS A 1 158 ? -18.834 -1.073 43.550 1.00 89.31 158 CYS A CA 1
ATOM 1236 C C . CYS A 1 158 ? -19.709 -0.079 42.767 1.00 89.31 158 CYS A C 1
ATOM 1238 O O . CYS A 1 158 ? -20.439 0.711 43.369 1.00 89.31 158 CYS A O 1
ATOM 1240 N N . ILE A 1 159 ? -19.628 -0.071 41.433 1.00 88.75 159 ILE A N 1
ATOM 1241 C CA . ILE A 1 159 ? -20.542 0.719 40.597 1.00 88.75 159 ILE A CA 1
ATOM 1242 C C . ILE A 1 159 ? -21.942 0.099 40.618 1.00 88.75 159 ILE A C 1
ATOM 1244 O O . ILE A 1 159 ? -22.906 0.847 40.717 1.00 88.75 159 ILE A O 1
ATOM 1248 N N . ALA A 1 160 ? -22.065 -1.230 40.573 1.00 89.19 160 ALA A N 1
ATOM 1249 C CA . ALA A 1 160 ? -23.358 -1.913 40.601 1.00 89.19 160 ALA A CA 1
ATOM 1250 C C . ALA A 1 160 ? -24.117 -1.692 41.922 1.00 89.19 160 ALA A C 1
ATOM 1252 O O . ALA A 1 160 ? -25.325 -1.479 41.891 1.00 89.19 160 ALA A O 1
ATOM 1253 N N . ILE A 1 161 ? -23.412 -1.659 43.061 1.00 87.88 161 ILE A N 1
ATOM 1254 C CA . ILE A 1 161 ? -24.016 -1.395 44.383 1.00 87.88 161 ILE A CA 1
ATOM 1255 C C . ILE A 1 161 ? -24.563 0.040 44.469 1.00 87.88 161 ILE A C 1
ATOM 1257 O O . ILE A 1 161 ? -25.698 0.259 44.890 1.00 87.88 161 ILE A O 1
ATOM 1261 N N . HIS A 1 162 ? -23.777 1.036 44.040 1.00 85.19 162 HIS A N 1
ATOM 1262 C CA . HIS A 1 162 ? -24.187 2.445 44.055 1.00 85.19 162 HIS A CA 1
ATOM 1263 C C . HIS A 1 162 ? -23.915 3.143 42.708 1.00 85.19 162 HIS A C 1
ATOM 1265 O O . HIS A 1 162 ? -22.947 3.917 42.589 1.00 85.19 162 HIS A O 1
ATOM 1271 N N . PRO A 1 163 ? -24.796 2.944 41.702 1.00 84.31 163 PRO A N 1
ATOM 1272 C CA . PRO A 1 163 ? -24.588 3.443 40.339 1.00 84.31 163 PRO A CA 1
ATOM 1273 C C . PRO A 1 163 ? -24.576 4.968 40.259 1.00 84.31 163 PRO A C 1
ATOM 1275 O O . PRO A 1 163 ? -23.753 5.556 39.562 1.00 84.31 163 PRO A O 1
ATOM 1278 N N . LYS A 1 164 ? -25.462 5.614 41.026 1.00 83.50 164 LYS A N 1
ATOM 1279 C CA . LYS A 1 164 ? -25.680 7.069 41.003 1.00 83.50 164 LYS A CA 1
ATOM 1280 C C . LYS A 1 164 ? -24.684 7.864 41.852 1.00 83.50 164 LYS A C 1
ATOM 1282 O O . LYS A 1 164 ? -24.693 9.089 41.814 1.00 83.50 164 LYS A O 1
ATOM 1287 N N . TRP A 1 165 ? -23.861 7.206 42.667 1.00 81.62 165 TRP A N 1
ATOM 1288 C CA . TRP A 1 165 ? -22.957 7.910 43.580 1.00 81.62 165 TRP A CA 1
ATOM 1289 C C . TRP A 1 165 ? -21.603 8.189 42.945 1.00 81.62 165 TRP A C 1
ATOM 1291 O O . TRP A 1 165 ? -21.088 7.385 42.175 1.00 81.62 165 TRP A O 1
ATOM 1301 N N . GLY A 1 166 ? -20.997 9.319 43.308 1.00 83.25 166 GLY A N 1
ATOM 1302 C CA . GLY A 1 166 ? -19.601 9.602 42.987 1.00 83.25 166 GLY A CA 1
ATOM 1303 C C . GLY A 1 166 ? -18.644 8.699 43.772 1.00 83.25 166 GLY A C 1
ATOM 1304 O O . GLY A 1 166 ? -18.980 8.185 44.839 1.00 83.25 166 GLY A O 1
ATOM 1305 N N . ALA A 1 167 ? -17.425 8.531 43.255 1.00 82.25 167 ALA A N 1
ATOM 1306 C CA . ALA A 1 167 ? -16.392 7.690 43.863 1.00 82.25 167 ALA A CA 1
ATOM 1307 C C . ALA A 1 167 ? -16.079 8.071 45.322 1.00 82.25 167 ALA A C 1
ATOM 1309 O O . ALA A 1 167 ? -16.040 7.196 46.179 1.00 82.25 167 ALA A O 1
ATOM 1310 N N . LYS A 1 168 ? -15.946 9.378 45.590 1.00 84.00 168 LYS A N 1
ATOM 1311 C CA . LYS A 1 168 ? -15.690 9.938 46.924 1.00 84.00 168 LYS A CA 1
ATOM 1312 C C . LYS A 1 168 ? -16.824 9.619 47.903 1.00 84.00 168 LYS A C 1
ATOM 1314 O O . LYS A 1 168 ? -16.594 8.970 48.908 1.00 84.00 168 LYS A O 1
ATOM 1319 N N . ARG A 1 169 ? -18.068 9.944 47.529 1.00 85.94 169 ARG A N 1
ATOM 1320 C CA . ARG A 1 169 ? -19.260 9.692 48.358 1.00 85.94 169 ARG A CA 1
ATOM 1321 C C . ARG A 1 169 ? -19.429 8.216 48.737 1.00 85.94 169 ARG A C 1
ATOM 1323 O O . ARG A 1 169 ? -19.858 7.928 49.844 1.00 85.94 169 ARG A O 1
ATOM 1330 N N . HIS A 1 170 ? -19.127 7.290 47.822 1.00 84.06 170 HIS A N 1
ATOM 1331 C CA . HIS A 1 170 ? -19.186 5.855 48.120 1.00 84.06 170 HIS A CA 1
ATOM 1332 C C . HIS A 1 170 ? -18.048 5.446 49.076 1.00 84.06 170 HIS A C 1
ATOM 1334 O O . HIS A 1 170 ? -18.309 4.758 50.055 1.00 84.06 170 HIS A O 1
ATOM 1340 N N . ALA A 1 171 ? -16.816 5.912 48.845 1.00 82.44 171 ALA A N 1
ATOM 1341 C CA . ALA A 1 171 ? -15.690 5.622 49.735 1.00 82.44 171 ALA A CA 1
ATOM 1342 C C . ALA A 1 171 ? -15.937 6.124 51.171 1.00 82.44 171 ALA A C 1
ATOM 1344 O O . ALA A 1 171 ? -15.782 5.350 52.109 1.00 82.44 171 ALA A O 1
ATOM 1345 N N . ASP A 1 172 ? -16.425 7.360 51.327 1.00 85.94 172 ASP A N 1
ATOM 1346 C CA . ASP A 1 172 ? -16.713 7.962 52.637 1.00 85.94 172 ASP A CA 1
ATOM 1347 C C . ASP A 1 172 ? -17.759 7.156 53.436 1.00 85.94 172 ASP A C 1
ATOM 1349 O O . ASP A 1 172 ? -17.695 7.076 54.660 1.00 85.94 172 ASP A O 1
ATOM 1353 N N . LEU A 1 173 ? -18.740 6.551 52.756 1.00 84.88 173 LEU A N 1
ATOM 1354 C CA . LEU A 1 173 ? -19.786 5.750 53.400 1.00 84.88 173 LEU A CA 1
ATOM 1355 C C . LEU A 1 173 ? -19.301 4.367 53.824 1.00 84.88 173 LEU A C 1
ATOM 1357 O O . LEU A 1 173 ? -19.650 3.913 54.910 1.00 84.88 173 LEU A O 1
ATOM 1361 N N . GLU A 1 174 ? -18.489 3.714 52.999 1.00 82.00 174 GLU A N 1
ATOM 1362 C CA . GLU A 1 174 ? -17.869 2.440 53.373 1.00 82.00 174 GLU A CA 1
ATOM 1363 C C . GLU A 1 174 ? -16.837 2.622 54.492 1.00 82.00 174 GLU A C 1
ATOM 1365 O O . GLU A 1 174 ? -16.706 1.749 55.342 1.00 82.00 174 GLU A O 1
ATOM 1370 N N . GLU A 1 175 ? -16.146 3.764 54.553 1.00 81.44 175 GLU A N 1
ATOM 1371 C CA . GLU A 1 175 ? -15.258 4.078 55.675 1.00 81.44 175 GLU A CA 1
ATOM 1372 C C . GLU A 1 175 ? -16.031 4.265 56.988 1.00 81.44 175 GLU A C 1
ATOM 1374 O O . GLU A 1 175 ? -15.593 3.759 58.018 1.00 81.44 175 GLU A O 1
ATOM 1379 N N . ARG A 1 176 ? -17.192 4.935 56.958 1.00 82.81 176 ARG A N 1
ATOM 1380 C CA . ARG A 1 176 ? -18.066 5.075 58.139 1.00 82.81 176 ARG A CA 1
ATOM 1381 C C . ARG A 1 176 ? -18.554 3.718 58.644 1.00 82.81 176 ARG A C 1
ATOM 1383 O O . ARG A 1 176 ? -18.352 3.414 59.808 1.00 82.81 176 ARG A O 1
ATOM 1390 N N . LYS A 1 177 ? -19.057 2.860 57.750 1.00 82.50 177 LYS A N 1
ATOM 1391 C CA . LYS A 1 177 ? -19.508 1.499 58.101 1.00 82.50 177 LYS A CA 1
ATOM 1392 C C . LYS A 1 177 ? -18.425 0.601 58.704 1.00 82.50 177 LYS A C 1
ATOM 1394 O O . LYS A 1 177 ? -18.766 -0.388 59.327 1.00 82.50 177 LYS A O 1
ATOM 1399 N N . ARG A 1 178 ? -17.139 0.865 58.444 1.00 76.81 178 ARG A N 1
ATOM 1400 C CA . ARG A 1 178 ? -16.025 0.098 59.037 1.00 76.81 178 ARG A CA 1
ATOM 1401 C C . ARG A 1 178 ? -15.637 0.584 60.433 1.00 76.81 178 ARG A C 1
ATOM 1403 O O . ARG A 1 178 ? -14.855 -0.095 61.090 1.00 76.81 178 ARG A O 1
ATOM 1410 N N . LYS A 1 179 ? -16.069 1.788 60.817 1.00 74.25 179 LYS A N 1
ATOM 1411 C CA . LYS A 1 179 ? -15.771 2.412 62.114 1.00 74.25 179 LYS A CA 1
ATOM 1412 C C . LYS A 1 179 ? -16.895 2.215 63.136 1.00 74.25 179 LYS A C 1
ATOM 1414 O O . LYS A 1 179 ? -16.628 2.403 64.319 1.00 74.25 179 LYS A O 1
ATOM 1419 N N . ASP A 1 180 ? -18.086 1.853 62.667 1.00 63.62 180 ASP A N 1
ATOM 1420 C CA . ASP A 1 180 ? -19.234 1.412 63.467 1.00 63.62 180 ASP A CA 1
ATOM 1421 C C . ASP A 1 180 ? -19.189 -0.113 63.673 1.00 63.62 180 ASP A C 1
ATOM 1423 O O . ASP A 1 180 ? -19.580 -0.571 64.770 1.00 63.62 180 ASP A O 1
#

Nearest PDB structures (foldseek):
  8fmf-assembly1_D  TM=3.482E-01  e=1.014E+00  Pseudomonas syringae
  7n6g-assembly1_5R  TM=2.257E-01  e=5.882E+00  Chlamydomonas reinhardtii

Radius of gyration: 30.2 Å; Cα contacts (8 Å, |Δi|>4): 208; chains: 1; bounding box: 47×30×102 Å

Solvent-accessible surface area (backbone atoms only — not comparable to full-atom values): 10895 Å² total; per-residue (Å²): 132,85,89,79,82,80,72,60,66,51,57,55,45,42,33,77,76,73,41,83,79,60,90,68,48,41,75,39,40,24,60,73,40,90,82,52,56,50,63,80,28,52,39,82,39,56,50,89,42,53,71,55,59,72,32,93,88,39,71,83,61,60,33,42,65,44,39,51,52,39,52,51,52,54,51,50,52,50,52,51,53,53,53,62,39,69,49,72,38,60,15,66,73,80,62,50,75,38,68,56,58,74,91,68,62,56,67,74,60,41,70,71,56,42,52,39,71,70,46,44,75,71,72,48,71,39,77,76,80,70,91,65,72,48,72,38,62,14,69,65,78,62,50,73,38,72,42,91,46,100,84,53,49,58,41,70,68,62,35,69,78,43,69,90,54,54,67,64,65,49,25,59,50,56,53,50,66,73,75,110

pLDDT: mean 87.67, std 9.94, range [47.88, 97.44]

Sequence (180 aa):
MSKDNWEFKHYIVYREVHGSIPDGYDIVCADKNPFNCQPENLVAVPHRLMARINSTDTPDWHDAESLRQCVALCELASGIHKAELSVPRTCGVCGKTFLPDPSKGADYQNRYRKTCPECRAQGLKAHGERTVKLLVTCCVCGKQFPARAKNQKRCPECIAIHPKWGAKRHADLEERKRKD